Protein AF-A0A530MLF3-F1 (afdb_monomer)

Secondary structure (DSSP, 8-state):
-HHHHHHHHHHHHHHHHHHHHHHTHHHHTTS-HHHHHHHHHHHHHHHHHHHHHHHHHHHHHHHHHHHHHHH-----GGGSS--GGG--HHHHHHHHTSHHHHHHHHHHHHHHHHHHHHHHHHHHHHHHHHHHGGGG-HHHHHHHHHHHHHHHHHHHHHHHHHHHHHHHHHHHHHHHHHHSPPHHHHHHHHHHHHH-HHHHHHHHHHHHHHHHHHHHHHHTT---

pLDDT: mean 76.16, std 8.94, range [51.72, 89.12]

Sequence (224 aa):
MAFFSLFYASLSGMIDRIEAMILLPVPLLQGDLLSVTEKLLQSYVAELQRMLAPFIGIVLVIGVGGNILQNGPMFTPETVSPALKKLSPSENVKRIVSLRNFIELGKSIGKILILASVLLLVLREGMHALVWTPSCGISCLRAVTGNLLLGIALYAGLGFLTVAITDFAFQRRQFTKKNMMSKDEAKREYKESNGNPLVRAKRKQLHMELFAKGMTNRSRRGPS

Mean predicted aligned error: 14.84 Å

Radius of gyration: 31.77 Å; Cα contacts (8 Å, |Δi|>4): 61; chains: 1; bounding box: 108×40×6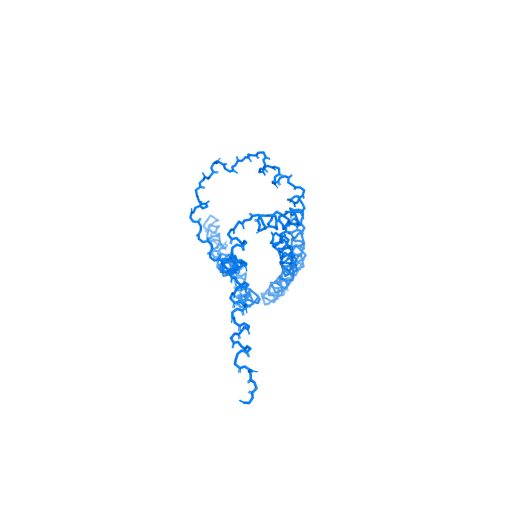9 Å

Solvent-accessible surface area (backbone atoms only — not comparable to full-atom values): 12745 Å² total; per-residue (Å²): 109,73,65,60,55,49,48,58,70,44,43,62,60,48,49,55,50,53,50,48,62,70,53,54,57,69,84,45,72,84,57,60,69,72,64,37,53,54,54,49,53,52,50,54,51,56,51,51,50,64,68,46,48,64,57,54,52,49,50,51,52,50,52,54,49,48,47,38,70,73,70,44,86,78,86,57,75,80,75,70,53,85,61,74,89,75,65,56,64,68,61,52,48,52,57,62,70,24,76,66,45,56,55,51,50,52,52,51,52,51,51,51,50,54,47,51,52,54,48,51,52,48,50,51,57,37,50,59,55,58,72,58,28,76,82,67,39,74,76,41,44,57,56,54,51,48,53,39,55,51,49,44,52,51,55,49,46,51,44,51,49,56,50,50,52,54,49,51,53,51,51,52,54,50,52,52,60,69,72,46,75,50,76,67,53,52,53,46,52,55,49,50,53,72,65,35,66,67,53,53,50,52,53,52,52,53,51,52,52,51,51,53,52,51,51,56,57,49,67,75,65,60,88,132

Structure (mmCIF, N/CA/C/O backbone):
data_AF-A0A530MLF3-F1
#
_entry.id   AF-A0A530MLF3-F1
#
loop_
_atom_site.group_PDB
_atom_site.id
_atom_site.type_symbol
_atom_site.label_atom_id
_atom_site.label_alt_id
_atom_site.label_comp_id
_atom_site.label_asym_id
_atom_site.label_entity_id
_atom_site.label_seq_id
_atom_site.pdbx_PDB_ins_code
_atom_site.Cartn_x
_atom_site.Cartn_y
_atom_site.Cartn_z
_atom_site.occupancy
_atom_site.B_iso_or_equiv
_atom_site.auth_seq_id
_atom_site.auth_comp_id
_atom_site.auth_asym_id
_atom_site.auth_atom_id
_atom_site.pdbx_PDB_model_num
ATOM 1 N N . MET A 1 1 ? -13.472 -2.496 -7.608 1.00 57.16 1 MET A N 1
ATOM 2 C CA . MET A 1 1 ? -13.711 -2.239 -9.045 1.00 57.16 1 MET A CA 1
ATOM 3 C C . MET A 1 1 ? -12.757 -1.183 -9.606 1.00 57.16 1 MET A C 1
ATOM 5 O O . MET A 1 1 ? -11.957 -1.558 -10.447 1.00 57.16 1 MET A O 1
ATOM 9 N N . ALA A 1 2 ? -12.735 0.059 -9.096 1.00 68.62 2 ALA A N 1
ATOM 10 C CA . ALA A 1 2 ? -11.893 1.150 -9.632 1.00 68.62 2 ALA A CA 1
ATOM 11 C C . ALA A 1 2 ? -10.379 0.845 -9.728 1.00 68.62 2 ALA A C 1
ATOM 13 O O . ALA A 1 2 ? -9.730 1.224 -10.698 1.00 68.62 2 ALA A O 1
ATOM 14 N N . PHE A 1 3 ? -9.819 0.124 -8.750 1.00 72.25 3 PHE A N 1
ATOM 15 C CA . PHE A 1 3 ? -8.411 -0.290 -8.779 1.00 72.25 3 PHE A CA 1
ATOM 16 C C . PHE A 1 3 ? -8.099 -1.230 -9.952 1.00 72.25 3 PHE A C 1
ATOM 18 O O . PHE A 1 3 ? -7.147 -0.992 -10.682 1.00 72.25 3 PHE A O 1
ATOM 25 N N . PHE A 1 4 ? -8.915 -2.267 -10.169 1.00 75.56 4 PHE A N 1
ATOM 26 C CA . PHE A 1 4 ? -8.689 -3.243 -11.240 1.00 75.56 4 PHE A CA 1
ATOM 27 C C . PHE A 1 4 ? -8.902 -2.641 -12.627 1.00 75.56 4 PHE A C 1
ATOM 29 O O . PHE A 1 4 ? -8.140 -2.946 -13.537 1.00 75.56 4 PHE A O 1
ATOM 36 N N . SER A 1 5 ? -9.895 -1.762 -12.789 1.00 77.31 5 SER A N 1
ATOM 37 C CA . SER A 1 5 ? -10.107 -1.057 -14.056 1.00 77.31 5 SER A CA 1
ATOM 38 C C . SER A 1 5 ? -8.946 -0.122 -14.380 1.00 77.31 5 SER A C 1
ATOM 40 O O . SER A 1 5 ? -8.504 -0.077 -15.523 1.00 77.31 5 SER A O 1
ATOM 42 N N . LEU A 1 6 ? -8.420 0.594 -13.379 1.00 77.38 6 LEU A N 1
ATOM 43 C CA . LEU A 1 6 ? -7.279 1.478 -13.586 1.00 77.38 6 LEU A CA 1
ATOM 44 C C . LEU A 1 6 ? -5.988 0.685 -13.814 1.00 77.38 6 LEU A C 1
ATOM 46 O O . LEU A 1 6 ? -5.220 1.037 -14.701 1.00 77.38 6 LEU A O 1
ATOM 50 N N . PHE A 1 7 ? -5.785 -0.413 -13.081 1.00 80.81 7 PHE A N 1
ATOM 51 C CA . PHE A 1 7 ? -4.675 -1.332 -13.314 1.00 80.81 7 PHE A CA 1
ATOM 52 C C . PHE A 1 7 ? -4.700 -1.860 -14.751 1.00 80.81 7 PHE A C 1
ATOM 54 O O . PHE A 1 7 ? -3.709 -1.734 -15.463 1.00 80.81 7 PHE A O 1
ATOM 61 N N . TYR A 1 8 ? -5.849 -2.370 -15.202 1.00 82.50 8 TYR A N 1
ATOM 62 C CA . TYR A 1 8 ? -6.022 -2.880 -16.561 1.00 82.50 8 TYR A CA 1
ATOM 63 C C . TYR A 1 8 ? -5.777 -1.796 -17.620 1.00 82.50 8 TYR A C 1
ATOM 65 O O . TYR A 1 8 ? -5.050 -2.035 -18.578 1.00 82.50 8 TYR A O 1
ATOM 73 N N . ALA A 1 9 ? -6.298 -0.582 -17.417 1.00 83.56 9 ALA A N 1
ATOM 74 C CA . ALA A 1 9 ? -6.041 0.549 -18.309 1.00 83.56 9 ALA A CA 1
ATOM 75 C C . ALA A 1 9 ? -4.559 0.970 -18.327 1.00 83.56 9 ALA A C 1
ATOM 77 O O . ALA A 1 9 ? -4.048 1.389 -19.361 1.00 83.56 9 ALA A O 1
ATOM 78 N N . SER A 1 10 ? -3.856 0.845 -17.197 1.00 83.25 10 SER A N 1
ATOM 79 C CA . SER A 1 10 ? -2.424 1.149 -17.088 1.00 83.25 10 SER A CA 1
ATOM 80 C C . SER A 1 10 ? -1.513 0.025 -17.589 1.00 83.25 10 SER A C 1
ATOM 82 O O . SER A 1 10 ? -0.329 0.268 -17.802 1.00 83.25 10 SER A O 1
ATOM 84 N N . LEU A 1 11 ? -2.046 -1.186 -17.790 1.00 82.38 11 LEU A N 1
ATOM 85 C CA . LEU A 1 11 ? -1.275 -2.399 -18.062 1.00 82.38 11 LEU A CA 1
ATOM 86 C C . LEU A 1 11 ? -0.440 -2.283 -19.339 1.00 82.38 11 LEU A C 1
ATOM 88 O O . LEU A 1 11 ? 0.739 -2.622 -19.328 1.00 82.38 11 LEU A O 1
ATOM 92 N N . SER A 1 12 ? -1.022 -1.760 -20.420 1.00 82.06 12 SER A N 1
ATOM 93 C CA . SER A 1 12 ? -0.305 -1.540 -21.682 1.00 82.06 12 SER A CA 1
ATOM 94 C C . SER A 1 12 ? 0.876 -0.588 -21.495 1.00 82.06 12 SER A C 1
ATOM 96 O O . SER A 1 12 ? 2.005 -0.936 -21.829 1.00 82.06 12 SER A O 1
ATOM 98 N N . GLY A 1 13 ? 0.634 0.560 -20.859 1.00 85.00 13 GLY A N 1
ATOM 99 C CA . GLY A 1 13 ? 1.674 1.540 -20.562 1.00 85.00 13 GLY A CA 1
ATOM 100 C C . GLY A 1 13 ? 2.733 1.018 -19.588 1.00 85.00 13 GLY A C 1
ATOM 101 O O . GLY A 1 13 ? 3.888 1.416 -19.682 1.00 85.00 13 GLY A O 1
ATOM 102 N N . MET A 1 14 ? 2.385 0.117 -18.666 1.00 84.19 14 MET A N 1
ATOM 103 C CA . MET A 1 14 ? 3.374 -0.545 -17.810 1.00 84.19 14 MET A CA 1
ATOM 104 C C . MET A 1 14 ? 4.293 -1.460 -18.610 1.00 84.19 14 MET A C 1
ATOM 106 O O . MET A 1 14 ? 5.499 -1.442 -18.385 1.00 84.19 14 MET A O 1
ATOM 110 N N . ILE A 1 15 ? 3.738 -2.239 -19.540 1.00 84.12 15 ILE A N 1
ATOM 111 C CA . ILE A 1 15 ? 4.526 -3.132 -20.390 1.00 84.12 15 ILE A CA 1
ATOM 112 C C . ILE A 1 15 ? 5.496 -2.315 -21.249 1.00 84.12 15 ILE A C 1
ATOM 114 O O . ILE A 1 15 ? 6.682 -2.630 -21.266 1.00 84.12 15 ILE A O 1
ATOM 118 N N . ASP A 1 16 ? 5.031 -1.220 -21.861 1.00 84.69 16 ASP A N 1
ATOM 119 C CA . ASP A 1 16 ? 5.882 -0.321 -22.656 1.00 84.69 16 ASP A CA 1
ATOM 120 C C . ASP A 1 16 ? 7.039 0.265 -21.831 1.00 84.69 16 ASP A C 1
ATOM 122 O O . ASP A 1 16 ? 8.173 0.352 -22.299 1.00 84.69 16 ASP A O 1
ATOM 126 N N . ARG A 1 17 ? 6.776 0.640 -20.572 1.00 84.94 17 ARG A N 1
ATOM 127 C CA . ARG A 1 17 ? 7.802 1.187 -19.671 1.00 84.94 17 ARG A CA 1
ATOM 128 C C . ARG A 1 17 ? 8.794 0.128 -19.196 1.00 84.94 17 ARG A C 1
ATOM 130 O O . ARG A 1 17 ? 9.980 0.426 -19.117 1.00 84.94 17 ARG A O 1
ATOM 137 N N . ILE A 1 18 ? 8.343 -1.095 -18.907 1.00 82.94 18 ILE A N 1
ATOM 138 C CA . ILE A 1 18 ? 9.235 -2.214 -18.553 1.00 82.94 18 ILE A CA 1
ATOM 139 C C . ILE A 1 18 ? 10.129 -2.569 -19.744 1.00 82.94 18 ILE A C 1
ATOM 141 O O . ILE A 1 18 ? 11.330 -2.759 -19.576 1.00 82.94 18 ILE A O 1
ATOM 145 N N . GLU A 1 19 ? 9.571 -2.603 -20.952 1.00 80.06 19 GLU A N 1
ATOM 146 C CA . GLU A 1 19 ? 10.328 -2.838 -22.181 1.00 80.06 19 GLU A CA 1
ATOM 147 C C . GLU A 1 19 ? 11.371 -1.730 -22.409 1.00 80.06 19 GLU A C 1
ATOM 149 O O . GLU A 1 19 ? 12.550 -2.024 -22.615 1.00 80.06 19 GLU A O 1
ATOM 154 N N . ALA A 1 20 ? 10.985 -0.460 -22.244 1.00 80.69 20 ALA A N 1
ATOM 155 C CA . ALA A 1 20 ? 11.908 0.672 -22.309 1.00 80.69 20 ALA A CA 1
ATOM 156 C C . ALA A 1 20 ? 13.022 0.580 -21.256 1.00 80.69 20 ALA A C 1
ATOM 158 O O . ALA A 1 20 ? 14.177 0.831 -21.578 1.00 80.69 20 ALA A O 1
ATOM 159 N N . MET A 1 21 ? 12.705 0.176 -20.022 1.00 80.44 21 MET A N 1
ATOM 160 C CA . MET A 1 21 ? 13.676 -0.032 -18.941 1.00 80.44 21 MET A CA 1
ATOM 161 C C . MET A 1 21 ? 14.694 -1.138 -19.255 1.00 80.44 21 MET A C 1
ATOM 163 O O . MET A 1 21 ? 15.870 -1.000 -18.913 1.00 80.44 21 MET A O 1
ATOM 167 N N . ILE A 1 22 ? 14.254 -2.226 -19.890 1.00 78.38 22 ILE A N 1
ATOM 168 C CA . ILE A 1 22 ? 15.112 -3.359 -20.267 1.00 78.38 22 ILE A CA 1
ATOM 169 C C . ILE A 1 22 ? 16.028 -2.984 -21.442 1.00 78.38 22 ILE A C 1
ATOM 171 O O . ILE A 1 22 ? 17.182 -3.406 -21.475 1.00 78.38 22 ILE A O 1
ATOM 175 N N . LEU A 1 23 ? 15.543 -2.170 -22.385 1.00 77.00 23 LEU A N 1
ATOM 176 C CA . LEU A 1 23 ? 16.290 -1.764 -23.582 1.00 77.00 23 LEU A CA 1
ATOM 177 C C . LEU A 1 23 ? 17.138 -0.493 -23.385 1.00 77.00 23 LEU A C 1
ATOM 179 O O . LEU A 1 23 ? 18.072 -0.258 -24.150 1.00 77.00 23 LEU A O 1
ATOM 183 N N . LEU A 1 24 ? 16.861 0.302 -22.346 1.00 74.38 24 LEU A N 1
ATOM 184 C CA . LEU A 1 24 ? 17.549 1.559 -22.014 1.00 74.38 24 LEU A CA 1
ATOM 185 C C . LEU A 1 24 ? 19.083 1.460 -21.920 1.00 74.38 24 LEU A C 1
ATOM 187 O O . LEU A 1 24 ? 19.749 2.387 -22.374 1.00 74.38 24 LEU A O 1
ATOM 191 N N . PRO A 1 25 ? 19.682 0.381 -21.380 1.00 72.25 25 PRO A N 1
ATOM 192 C CA . PRO A 1 25 ? 21.137 0.264 -21.295 1.00 72.25 25 PRO A CA 1
ATOM 193 C C . PRO A 1 25 ? 21.819 0.157 -22.662 1.00 72.25 25 PRO A C 1
ATOM 195 O O . PRO A 1 25 ? 22.949 0.609 -22.812 1.00 72.25 25 PRO A O 1
ATOM 198 N N . VAL A 1 26 ? 21.141 -0.410 -23.666 1.00 70.69 26 VAL A N 1
ATOM 199 C CA . VAL A 1 26 ? 21.720 -0.760 -24.975 1.00 70.69 26 VAL A CA 1
ATOM 200 C C . VAL A 1 26 ? 22.360 0.442 -25.696 1.00 70.69 26 VAL A C 1
ATOM 202 O O . VAL A 1 26 ? 23.523 0.334 -26.082 1.00 70.69 26 VAL A O 1
ATOM 205 N N . PRO A 1 27 ? 21.688 1.600 -25.851 1.00 68.06 27 PRO A N 1
ATOM 206 C CA . PRO A 1 27 ? 22.288 2.785 -26.475 1.00 68.06 27 PRO A CA 1
ATOM 207 C C . PRO A 1 27 ? 23.302 3.522 -25.583 1.00 68.06 27 PRO A C 1
ATOM 209 O O . PRO A 1 27 ? 24.068 4.343 -26.080 1.00 68.06 27 PRO A O 1
ATOM 212 N N . LEU A 1 28 ? 23.312 3.260 -24.273 1.00 66.62 28 LEU A N 1
ATOM 213 C CA . LEU A 1 28 ? 24.161 3.949 -23.295 1.00 66.62 28 LEU A CA 1
ATOM 214 C C . LEU A 1 28 ? 25.492 3.225 -23.024 1.00 66.62 28 LEU A C 1
ATOM 216 O O . LEU A 1 28 ? 26.372 3.803 -22.395 1.00 66.62 28 LEU A O 1
ATOM 220 N N . LEU A 1 29 ? 25.687 2.011 -23.551 1.00 66.81 29 LEU A N 1
ATOM 221 C CA . LEU A 1 29 ? 26.919 1.219 -23.391 1.00 66.81 29 LEU A CA 1
ATOM 222 C C . LEU A 1 29 ? 28.180 1.850 -24.016 1.00 66.81 29 LEU A C 1
ATOM 224 O O . LEU A 1 29 ? 29.277 1.356 -23.783 1.00 66.81 29 LEU A O 1
ATOM 228 N N . GLN A 1 30 ? 28.043 2.921 -24.803 1.00 71.12 30 GLN A N 1
ATOM 229 C CA . GLN A 1 30 ? 29.156 3.585 -25.496 1.00 71.12 30 GLN A CA 1
ATOM 230 C C . GLN A 1 30 ? 29.713 4.820 -24.755 1.00 71.12 30 GLN A C 1
ATOM 232 O O . GLN A 1 30 ? 30.658 5.433 -25.244 1.00 71.12 30 GLN A O 1
ATOM 237 N N . GLY A 1 31 ? 29.135 5.218 -23.613 1.00 69.69 31 GLY A N 1
ATOM 238 C CA . GLY A 1 31 ? 29.531 6.422 -22.862 1.00 69.69 31 GLY A CA 1
ATOM 239 C C . GLY A 1 31 ? 30.382 6.159 -21.611 1.00 69.69 31 GLY A C 1
ATOM 240 O O . GLY A 1 31 ? 30.511 5.025 -21.156 1.00 69.69 31 GLY A O 1
ATOM 241 N N . ASP A 1 32 ? 30.915 7.230 -21.009 1.00 81.12 32 ASP A N 1
ATOM 242 C CA . ASP A 1 32 ? 31.653 7.166 -19.738 1.00 81.12 32 ASP A CA 1
ATOM 243 C C . ASP A 1 32 ? 30.780 6.631 -18.596 1.00 81.12 32 ASP A C 1
ATOM 245 O O . ASP A 1 32 ? 29.665 7.119 -18.374 1.00 81.12 32 ASP A O 1
ATOM 249 N N . LEU A 1 33 ? 31.326 5.695 -17.810 1.00 76.12 33 LEU A N 1
ATOM 250 C CA . LEU A 1 33 ? 30.611 4.941 -16.770 1.00 76.12 33 LEU A CA 1
ATOM 251 C C . LEU A 1 33 ? 29.854 5.838 -15.770 1.00 76.12 33 LEU A C 1
ATOM 253 O O . LEU A 1 33 ? 28.714 5.548 -15.408 1.00 76.12 33 LEU A O 1
ATOM 257 N N . LEU A 1 34 ? 30.451 6.962 -15.363 1.00 78.75 34 LEU A N 1
ATOM 258 C CA . LEU A 1 34 ? 29.829 7.926 -14.444 1.00 78.75 34 LEU A CA 1
ATOM 259 C C . LEU A 1 34 ? 28.619 8.638 -15.072 1.00 78.75 34 LEU A C 1
ATOM 261 O O . LEU A 1 34 ? 27.569 8.749 -14.448 1.00 78.75 34 LEU A O 1
ATOM 265 N N . SER A 1 35 ? 28.723 9.050 -16.335 1.00 79.12 35 SER A N 1
ATOM 266 C CA . SER A 1 35 ? 27.635 9.744 -17.039 1.00 79.12 35 SER A CA 1
ATOM 267 C C . SER A 1 35 ? 26.474 8.811 -17.403 1.00 79.12 35 SER A C 1
ATOM 269 O O . SER A 1 35 ? 25.307 9.210 -17.402 1.00 79.12 35 SER A O 1
ATOM 271 N N . VAL A 1 36 ? 26.792 7.548 -17.695 1.00 81.94 36 VAL A N 1
ATOM 272 C CA . VAL A 1 36 ? 25.819 6.506 -18.030 1.00 81.94 36 VAL A CA 1
ATOM 273 C C . VAL A 1 36 ? 25.020 6.101 -16.798 1.00 81.94 36 VAL A C 1
ATOM 275 O O . VAL A 1 36 ? 23.795 6.028 -16.862 1.00 81.94 36 VAL A O 1
ATOM 278 N N . THR A 1 37 ? 25.688 5.887 -15.664 1.00 80.06 37 THR A N 1
ATOM 279 C CA . THR A 1 37 ? 25.023 5.492 -14.412 1.00 80.06 37 THR A CA 1
ATOM 280 C C . THR A 1 37 ? 24.062 6.565 -13.903 1.00 80.06 37 THR A C 1
ATOM 282 O O . THR A 1 37 ? 22.938 6.228 -13.533 1.00 80.06 37 THR A O 1
ATOM 285 N N . GLU A 1 38 ? 24.433 7.848 -13.960 1.00 84.19 38 GLU A N 1
ATOM 286 C CA . GLU A 1 38 ? 23.546 8.949 -13.562 1.00 84.19 38 GLU A CA 1
ATOM 287 C C . GLU A 1 38 ? 22.296 9.038 -14.454 1.00 84.19 38 GLU A C 1
ATOM 289 O O . GLU A 1 38 ? 21.169 9.071 -13.951 1.00 84.19 38 GLU A O 1
ATOM 294 N N . LYS A 1 39 ? 22.473 9.004 -15.783 1.00 83.50 39 LYS A N 1
ATOM 295 C CA . LYS A 1 39 ? 21.358 9.058 -16.745 1.00 83.50 39 LYS A CA 1
ATOM 296 C C . LYS A 1 39 ? 20.426 7.859 -16.622 1.00 83.50 39 LYS A C 1
ATOM 298 O O . LYS A 1 39 ? 19.205 8.020 -16.700 1.00 83.50 39 LYS A O 1
ATOM 303 N N . LEU A 1 40 ? 20.985 6.666 -16.415 1.00 84.31 40 LEU A N 1
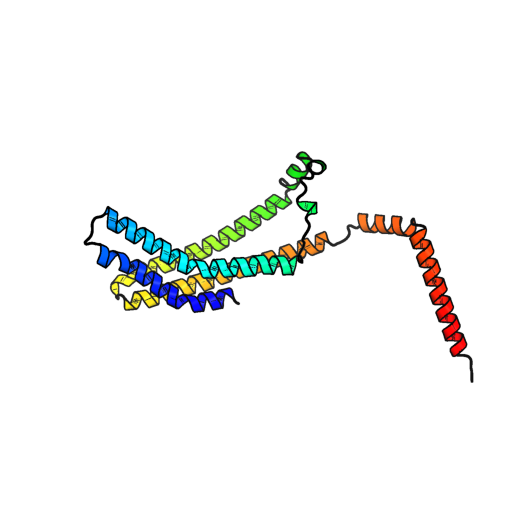ATOM 304 C CA . LEU A 1 40 ? 20.204 5.457 -16.176 1.00 84.31 40 LEU A CA 1
ATOM 305 C C . LEU A 1 40 ? 19.395 5.595 -14.889 1.00 84.31 40 LEU A C 1
ATOM 307 O O . LEU A 1 40 ? 18.185 5.391 -14.914 1.00 84.31 40 LEU A O 1
ATOM 311 N N . LEU A 1 41 ? 20.024 6.004 -13.786 1.00 86.00 41 LEU A N 1
ATOM 312 C CA . LEU A 1 41 ? 19.352 6.134 -12.496 1.00 86.00 41 LEU A CA 1
ATOM 313 C C . LEU A 1 41 ? 18.197 7.144 -12.555 1.00 86.00 41 LEU A C 1
ATOM 315 O O . LEU A 1 41 ? 17.091 6.825 -12.121 1.00 86.00 41 LEU A O 1
ATOM 319 N N . GLN A 1 42 ? 18.406 8.314 -13.165 1.00 86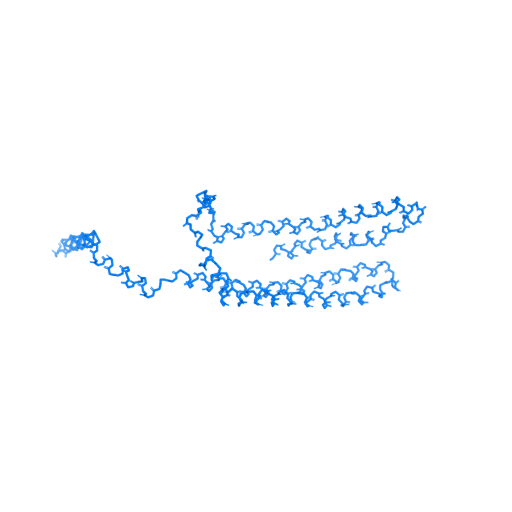.50 42 GLN A N 1
ATOM 320 C CA . GLN A 1 42 ? 17.341 9.304 -13.367 1.00 86.50 42 GLN A CA 1
ATOM 321 C C . GLN A 1 42 ? 16.198 8.759 -14.237 1.00 86.50 42 GLN A C 1
ATOM 323 O O . GLN A 1 42 ? 15.026 8.945 -13.903 1.00 86.50 42 GLN A O 1
ATOM 328 N N . SER A 1 43 ? 16.522 8.044 -15.320 1.00 85.56 43 SER A N 1
ATOM 329 C CA . SER A 1 43 ? 15.524 7.457 -16.224 1.00 85.56 43 SER A CA 1
ATOM 330 C C . SER A 1 43 ? 14.694 6.378 -15.527 1.00 85.56 43 SER A C 1
ATOM 332 O O . SER A 1 43 ? 13.465 6.420 -15.575 1.00 85.56 43 SER A O 1
ATOM 334 N N . TYR A 1 44 ? 15.341 5.457 -14.806 1.00 86.69 44 TYR A N 1
ATOM 335 C CA . TYR A 1 44 ? 14.657 4.418 -14.036 1.00 86.69 44 TYR A CA 1
ATOM 336 C C . TYR A 1 44 ? 13.754 5.014 -12.951 1.00 86.69 44 TYR A C 1
ATOM 338 O O . TYR A 1 44 ? 12.595 4.614 -12.837 1.00 86.69 44 TYR A O 1
ATOM 346 N N . VAL A 1 45 ? 14.232 6.008 -12.195 1.00 89.12 45 VAL A N 1
ATOM 347 C CA . VAL A 1 45 ? 13.429 6.688 -11.164 1.00 89.12 45 VAL A CA 1
ATOM 348 C C . VAL A 1 45 ? 12.214 7.391 -11.778 1.00 89.12 45 VAL A C 1
ATOM 350 O O . VAL A 1 45 ? 11.101 7.245 -11.269 1.00 89.12 45 VAL A O 1
ATOM 353 N N . ALA A 1 46 ? 12.390 8.108 -12.890 1.00 87.62 46 ALA A N 1
ATOM 354 C CA . ALA A 1 46 ? 11.300 8.820 -13.556 1.00 87.62 46 ALA A CA 1
ATOM 355 C C . ALA A 1 46 ? 10.231 7.873 -14.123 1.00 87.62 46 ALA A C 1
ATOM 357 O O . ALA A 1 46 ? 9.042 8.208 -14.141 1.00 87.62 46 ALA A O 1
ATOM 358 N N . GLU A 1 47 ? 10.636 6.703 -14.615 1.00 86.12 47 GLU A N 1
ATOM 359 C CA . GLU A 1 47 ? 9.710 5.677 -15.087 1.00 86.12 47 GLU A CA 1
ATOM 360 C C . GLU A 1 47 ? 8.971 5.001 -13.919 1.00 86.12 47 GLU A C 1
ATOM 362 O O . GLU A 1 47 ? 7.742 4.894 -13.958 1.00 86.12 47 GLU A O 1
ATOM 367 N N . LEU A 1 48 ? 9.668 4.669 -12.824 1.00 86.50 48 LEU A N 1
ATOM 368 C CA . LEU A 1 48 ? 9.045 4.148 -11.598 1.00 86.50 48 LEU A CA 1
ATOM 369 C C . LEU A 1 48 ? 8.009 5.122 -11.019 1.00 86.50 48 LEU A C 1
ATOM 371 O O . LEU A 1 48 ? 6.897 4.717 -10.677 1.00 86.50 48 LEU A O 1
ATOM 375 N N . GLN A 1 49 ? 8.331 6.415 -10.950 1.00 87.44 49 GLN A N 1
ATOM 376 C CA . GLN A 1 49 ? 7.407 7.434 -10.452 1.00 87.44 49 GLN A CA 1
ATOM 377 C C . GLN A 1 49 ? 6.129 7.500 -11.297 1.00 87.44 49 GLN A C 1
ATOM 379 O O . GLN A 1 49 ? 5.028 7.566 -10.748 1.00 87.44 49 GLN A O 1
ATOM 384 N N . ARG A 1 50 ? 6.254 7.451 -12.629 1.00 86.44 50 ARG A N 1
ATOM 385 C CA . ARG A 1 50 ? 5.106 7.487 -13.547 1.00 86.44 50 ARG A CA 1
ATOM 386 C C . ARG A 1 50 ? 4.245 6.229 -13.457 1.00 86.44 50 ARG A C 1
ATOM 388 O O . ARG A 1 50 ? 3.027 6.332 -13.585 1.00 86.44 50 ARG A O 1
ATOM 395 N N . MET A 1 51 ? 4.848 5.073 -13.183 1.00 84.50 51 MET A N 1
ATOM 396 C CA . MET A 1 51 ? 4.110 3.831 -12.936 1.00 84.50 51 MET A CA 1
ATOM 397 C C . MET A 1 51 ? 3.353 3.858 -11.602 1.00 84.50 51 MET A C 1
ATOM 399 O O . MET A 1 51 ? 2.216 3.397 -11.548 1.00 84.50 51 MET A O 1
ATOM 403 N N . LEU A 1 52 ? 3.945 4.408 -10.537 1.00 84.69 52 LEU A N 1
ATOM 404 C CA . LEU A 1 52 ? 3.360 4.399 -9.188 1.00 84.69 52 LEU A CA 1
ATOM 405 C C . LEU A 1 52 ? 2.337 5.516 -8.940 1.00 84.69 52 LEU A C 1
ATOM 407 O O . LEU A 1 52 ? 1.377 5.311 -8.194 1.00 84.69 52 LEU A O 1
ATOM 411 N N . ALA A 1 53 ? 2.512 6.683 -9.566 1.00 86.88 53 ALA A N 1
ATOM 412 C CA . ALA A 1 53 ? 1.659 7.859 -9.386 1.00 86.88 53 ALA A CA 1
ATOM 413 C C . ALA A 1 53 ? 0.139 7.578 -9.425 1.00 86.88 53 ALA A C 1
ATOM 415 O O . ALA A 1 53 ? -0.554 7.997 -8.490 1.00 86.88 53 ALA A O 1
ATOM 416 N N . PRO A 1 54 ? -0.418 6.859 -10.423 1.00 83.62 54 PRO A N 1
ATOM 417 C CA . PRO A 1 54 ? -1.862 6.632 -10.474 1.00 83.62 54 PRO A CA 1
ATOM 418 C C . PRO A 1 54 ? -2.380 5.752 -9.323 1.00 83.62 54 PRO A C 1
ATOM 420 O O . PRO A 1 54 ? -3.494 5.959 -8.840 1.00 83.62 54 PRO A O 1
ATOM 423 N N . PHE A 1 55 ? -1.571 4.812 -8.824 1.00 82.38 55 PHE A N 1
ATOM 424 C CA . PHE A 1 55 ? -1.942 3.966 -7.685 1.00 82.38 55 PHE A CA 1
ATOM 425 C C . PHE A 1 55 ? -1.956 4.753 -6.382 1.00 82.38 55 PHE A C 1
ATOM 427 O O . PHE A 1 55 ? -2.901 4.628 -5.604 1.00 82.38 55 PHE A O 1
ATOM 434 N N . ILE A 1 56 ? -0.948 5.603 -6.170 1.00 85.38 56 ILE A N 1
ATOM 435 C CA . ILE A 1 56 ? -0.893 6.502 -5.012 1.00 85.38 56 ILE A CA 1
ATOM 436 C C . ILE A 1 56 ? -2.119 7.421 -5.009 1.00 85.38 56 ILE A C 1
ATOM 438 O O . ILE A 1 56 ? -2.778 7.559 -3.979 1.00 85.38 56 ILE A O 1
ATOM 442 N N . GLY A 1 57 ? -2.477 7.981 -6.169 1.00 85.12 57 GLY A N 1
ATOM 443 C CA . GLY A 1 57 ? -3.678 8.803 -6.325 1.00 85.12 57 GLY A CA 1
ATOM 444 C C . GLY A 1 57 ? -4.955 8.075 -5.896 1.00 85.12 57 GLY A C 1
ATOM 445 O O . GLY A 1 57 ? -5.727 8.608 -5.101 1.00 85.12 57 GLY A O 1
ATOM 446 N N . ILE A 1 58 ? -5.156 6.829 -6.343 1.00 83.62 58 ILE A N 1
ATOM 447 C CA . ILE A 1 58 ? -6.307 6.015 -5.916 1.00 83.62 58 ILE A CA 1
ATOM 448 C C . ILE A 1 58 ? -6.295 5.782 -4.406 1.00 83.62 58 ILE A C 1
ATOM 450 O O . ILE A 1 58 ? -7.330 5.939 -3.760 1.00 83.62 58 ILE A O 1
ATOM 454 N N . VAL A 1 59 ? -5.155 5.375 -3.841 1.00 83.75 59 VAL A N 1
ATOM 455 C CA . VAL A 1 59 ? -5.049 5.070 -2.408 1.00 83.75 59 VAL A CA 1
ATOM 456 C C . VAL A 1 59 ? -5.379 6.302 -1.572 1.00 83.75 59 VAL A C 1
ATOM 458 O O . VAL A 1 59 ? -6.104 6.181 -0.588 1.00 83.75 59 VAL A O 1
ATOM 461 N N . LEU A 1 60 ? -4.925 7.486 -1.986 1.00 84.50 60 LEU A N 1
ATOM 462 C CA . LEU A 1 60 ? -5.276 8.742 -1.328 1.00 84.50 60 LEU A CA 1
ATOM 463 C C . LEU A 1 60 ? -6.778 9.022 -1.418 1.00 84.50 60 LEU A C 1
ATOM 465 O O . LEU A 1 60 ? -7.413 9.254 -0.392 1.00 84.50 60 LEU A O 1
ATOM 469 N N . VAL A 1 61 ? -7.370 8.945 -2.612 1.00 85.19 61 VAL A N 1
ATOM 470 C CA . VAL A 1 61 ? -8.800 9.237 -2.810 1.00 85.19 61 VAL A CA 1
ATOM 471 C C . VAL A 1 61 ? -9.686 8.251 -2.047 1.00 85.19 61 VAL A C 1
ATOM 473 O O . VAL A 1 61 ? -10.596 8.664 -1.330 1.00 85.19 61 VAL A O 1
ATOM 476 N N . ILE A 1 62 ? -9.417 6.948 -2.158 1.00 83.38 62 ILE A N 1
ATOM 477 C CA . ILE A 1 62 ? -10.196 5.905 -1.479 1.00 83.38 62 ILE A CA 1
ATOM 478 C C . ILE A 1 62 ? -9.931 5.919 0.026 1.00 83.38 62 ILE A C 1
ATOM 480 O O . ILE A 1 62 ? -10.867 5.750 0.802 1.00 83.38 62 ILE A O 1
ATOM 484 N N . GLY A 1 63 ? -8.687 6.117 0.459 1.00 80.81 63 GLY A N 1
ATOM 485 C CA . GLY A 1 63 ? -8.322 6.141 1.873 1.00 80.81 63 GLY A CA 1
ATOM 486 C C . GLY A 1 63 ? -8.954 7.323 2.602 1.00 80.81 63 GLY A C 1
ATOM 487 O O . GLY A 1 63 ? -9.625 7.136 3.617 1.00 80.81 63 GLY A O 1
ATOM 488 N N . VAL A 1 64 ? -8.805 8.530 2.050 1.00 81.38 64 VAL A N 1
ATOM 489 C CA . VAL A 1 64 ? -9.404 9.749 2.609 1.00 81.38 64 VAL A CA 1
ATOM 490 C C . VAL A 1 64 ? -10.925 9.699 2.486 1.00 81.38 64 VAL A C 1
ATOM 492 O O . VAL A 1 64 ? -11.627 9.854 3.485 1.00 81.38 64 VAL A O 1
ATOM 495 N N . GLY A 1 65 ? -11.450 9.414 1.291 1.00 82.19 65 GLY A N 1
ATOM 496 C CA . GLY A 1 65 ? -12.891 9.350 1.047 1.00 82.19 65 GLY A CA 1
ATOM 497 C C . GLY A 1 65 ? -13.579 8.265 1.874 1.00 82.19 65 GLY A C 1
ATOM 498 O O . GLY A 1 65 ? -14.626 8.504 2.468 1.00 82.19 65 GLY A O 1
ATOM 499 N N . GLY A 1 66 ? -12.961 7.089 1.987 1.00 79.38 66 GLY A N 1
ATOM 500 C CA . GLY A 1 66 ? -13.444 5.988 2.814 1.00 79.38 66 GLY A CA 1
ATOM 501 C C . GLY A 1 66 ? -13.462 6.334 4.300 1.00 79.38 66 GLY A C 1
ATOM 502 O O . GLY A 1 66 ? -14.423 5.988 4.982 1.00 79.38 66 GLY A O 1
ATOM 503 N N . ASN A 1 67 ? -12.455 7.057 4.800 1.00 76.69 67 ASN A N 1
ATOM 504 C CA . ASN A 1 67 ? -12.435 7.511 6.190 1.00 76.69 67 ASN A CA 1
ATOM 505 C C . ASN A 1 67 ? -13.564 8.514 6.478 1.00 76.69 67 ASN A C 1
ATOM 507 O O . ASN A 1 67 ? -14.305 8.334 7.445 1.00 76.69 67 ASN A O 1
ATOM 511 N N . ILE A 1 68 ? -13.744 9.505 5.597 1.00 79.50 68 ILE A N 1
ATOM 512 C CA . ILE A 1 68 ? -14.810 10.513 5.709 1.00 79.50 68 ILE A CA 1
ATOM 513 C C . ILE A 1 68 ? -16.193 9.855 5.629 1.00 79.50 68 ILE A C 1
ATOM 515 O O . ILE A 1 68 ? -17.071 10.185 6.420 1.00 79.50 68 ILE A O 1
ATOM 519 N N . LEU A 1 69 ? -16.396 8.902 4.715 1.00 76.62 69 LEU A N 1
ATOM 520 C CA . LEU A 1 69 ? -17.669 8.186 4.578 1.00 76.62 69 LEU A CA 1
ATOM 521 C C . LEU A 1 69 ? -17.975 7.281 5.778 1.00 76.62 69 LEU A C 1
ATOM 523 O O . LEU A 1 69 ? -19.131 7.181 6.179 1.00 76.62 69 LEU A O 1
ATOM 527 N N . GLN A 1 70 ? -16.970 6.605 6.343 1.00 66.88 70 GLN A N 1
ATOM 528 C CA . GLN A 1 70 ? -17.179 5.674 7.458 1.00 66.88 70 GLN A CA 1
ATOM 529 C C . GLN A 1 70 ? -17.386 6.380 8.799 1.00 66.88 70 GLN A C 1
ATOM 531 O O . GLN A 1 70 ? -18.233 5.953 9.582 1.00 66.88 70 GLN A O 1
ATOM 536 N N . ASN A 1 71 ? -16.612 7.430 9.074 1.00 69.62 71 ASN A N 1
ATOM 537 C CA . ASN A 1 71 ? -16.596 8.090 10.381 1.00 69.62 71 ASN A CA 1
ATOM 538 C C . ASN A 1 71 ? -17.355 9.427 10.393 1.00 69.62 71 ASN A C 1
ATOM 540 O O . ASN A 1 71 ? -17.556 10.000 11.463 1.00 69.62 71 ASN A O 1
ATOM 544 N N . GLY A 1 72 ? -17.775 9.920 9.223 1.00 69.50 72 GLY A N 1
ATOM 545 C CA . GLY A 1 72 ? -18.224 11.297 9.034 1.00 69.50 72 GLY A CA 1
ATOM 546 C C . GLY A 1 72 ? -17.050 12.292 9.050 1.00 69.50 72 GLY A C 1
ATOM 547 O O . GLY A 1 72 ? -15.957 11.970 9.525 1.00 69.50 72 GLY A O 1
ATOM 548 N N . PRO A 1 73 ? -17.242 13.524 8.547 1.00 68.31 73 PRO A N 1
ATOM 549 C CA . PRO A 1 73 ? -16.264 14.592 8.716 1.00 68.31 73 PRO A CA 1
ATOM 550 C C . PRO A 1 73 ? -16.201 14.999 10.197 1.00 68.31 73 PRO A C 1
ATOM 552 O O . PRO A 1 73 ? -17.028 15.764 10.684 1.00 68.31 73 PRO A O 1
ATOM 555 N N . MET A 1 74 ? -15.225 14.468 10.934 1.00 58.28 74 MET A N 1
ATOM 556 C CA . MET A 1 74 ? -15.018 14.776 12.351 1.00 58.28 74 MET A CA 1
ATOM 557 C C . MET A 1 74 ? -13.944 15.861 12.488 1.00 58.28 74 MET A C 1
ATOM 559 O O . MET A 1 74 ? -12.762 15.586 12.693 1.00 58.28 74 MET A O 1
ATOM 563 N N . PHE A 1 75 ? -14.350 17.119 12.314 1.00 58.84 75 PHE A N 1
ATOM 564 C CA . PHE A 1 75 ? -13.488 18.270 12.577 1.00 58.84 75 PHE A CA 1
ATOM 565 C C . PHE A 1 75 ? -13.566 18.598 14.070 1.00 58.84 75 PHE A C 1
ATOM 567 O O . PHE A 1 75 ? -14.473 19.293 14.518 1.00 58.84 75 PHE A O 1
ATOM 574 N N . THR A 1 76 ? -12.629 18.062 14.855 1.00 58.69 76 THR A N 1
ATOM 575 C CA . THR A 1 76 ? -12.597 18.255 16.315 1.00 58.69 76 THR A CA 1
ATOM 576 C C . THR A 1 76 ? -11.316 18.995 16.728 1.00 58.69 76 THR A C 1
ATOM 578 O O . THR A 1 76 ? -10.349 18.363 17.162 1.00 58.69 76 THR A O 1
ATOM 581 N N . PRO A 1 77 ? -11.269 20.338 16.596 1.00 58.47 77 PRO A N 1
ATOM 582 C CA . PRO A 1 77 ? -10.098 21.129 16.984 1.00 58.47 77 PRO A CA 1
ATOM 583 C C . PRO A 1 77 ? -9.725 20.966 18.468 1.00 58.47 77 PRO A C 1
ATOM 585 O O . PRO A 1 77 ? -8.552 21.025 18.822 1.00 58.47 77 PRO A O 1
ATOM 588 N N . GLU A 1 78 ? -10.695 20.658 19.334 1.00 57.19 78 GLU A N 1
ATOM 589 C CA . GLU A 1 78 ? -10.480 20.400 20.769 1.00 57.19 78 GLU A CA 1
ATOM 590 C C . GLU A 1 78 ? -9.701 19.105 21.063 1.00 57.19 78 GLU A C 1
ATOM 592 O O . GLU A 1 78 ? -9.172 18.934 22.158 1.00 57.19 78 GLU A O 1
ATOM 597 N N . THR A 1 79 ? -9.582 18.182 20.100 1.00 53.53 79 THR A N 1
ATOM 598 C CA . THR A 1 79 ? -8.770 16.956 20.276 1.00 53.53 79 THR A CA 1
ATOM 599 C C . THR A 1 79 ? -7.282 17.204 19.995 1.00 53.53 79 THR A C 1
ATOM 601 O O . THR A 1 79 ? -6.446 16.365 20.317 1.00 53.53 79 THR A O 1
ATOM 604 N N . VAL A 1 80 ? -6.943 18.370 19.431 1.00 56.03 80 VAL A N 1
ATOM 605 C CA . VAL A 1 80 ? -5.562 18.821 19.185 1.00 56.03 80 VAL A CA 1
ATOM 606 C C . VAL A 1 80 ? -4.972 19.511 20.419 1.00 56.03 80 VAL A C 1
ATOM 608 O O . VAL A 1 80 ? -3.765 19.721 20.498 1.00 56.03 80 VAL A O 1
ATOM 611 N N . SER A 1 81 ? -5.789 19.826 21.430 1.00 56.12 81 SER A N 1
ATOM 612 C CA . SER A 1 81 ? -5.281 20.276 22.723 1.00 56.12 81 SER A CA 1
ATOM 613 C C . SER A 1 81 ? -4.490 19.128 23.364 1.00 56.12 81 SER A C 1
ATOM 615 O O . SER A 1 81 ? -5.085 18.079 23.631 1.00 56.12 81 SER A O 1
ATOM 617 N N . PRO A 1 82 ? -3.179 19.271 23.646 1.00 52.72 82 PRO A N 1
ATOM 618 C CA . PRO A 1 82 ? -2.435 18.263 24.389 1.00 52.72 82 PRO A CA 1
ATOM 619 C C . PRO A 1 82 ? -2.989 18.216 25.816 1.00 52.72 82 PRO A C 1
ATOM 621 O O . PRO A 1 82 ? -2.553 18.931 26.715 1.00 52.72 82 PRO A O 1
ATOM 624 N N . ALA A 1 83 ? -4.017 17.396 26.028 1.00 58.03 83 ALA A N 1
ATOM 625 C CA . ALA A 1 83 ? -4.636 17.179 27.322 1.00 58.03 83 ALA A CA 1
ATOM 626 C C . ALA A 1 83 ? -3.697 16.319 28.181 1.00 58.03 83 ALA A C 1
ATOM 628 O O . ALA A 1 83 ? -3.935 15.133 28.407 1.00 58.03 83 ALA A O 1
ATOM 629 N N . LEU A 1 84 ? -2.631 16.939 28.693 1.00 56.94 84 LEU A N 1
ATOM 630 C CA . LEU A 1 84 ? -1.650 16.338 29.606 1.00 56.94 84 LEU A CA 1
ATOM 631 C C . LEU A 1 84 ? -2.302 15.736 30.868 1.00 56.94 84 LEU A C 1
ATOM 633 O O . LEU A 1 84 ? -1.715 14.883 31.521 1.00 56.94 84 LEU A O 1
ATOM 637 N N . LYS A 1 85 ? -3.550 16.114 31.183 1.00 53.19 85 LYS A N 1
ATOM 638 C CA . LYS A 1 85 ? -4.338 15.575 32.305 1.00 53.19 85 LYS A CA 1
ATOM 639 C C . LYS A 1 85 ? -5.066 14.245 32.026 1.00 53.19 85 LYS A C 1
ATOM 641 O O . LYS A 1 85 ? -5.666 13.711 32.951 1.00 53.19 85 LYS A O 1
ATOM 646 N N . LYS A 1 86 ? -5.034 13.693 30.802 1.00 51.72 86 LYS A N 1
ATOM 647 C CA . LYS A 1 86 ? -5.661 12.388 30.458 1.00 51.72 86 LYS A CA 1
ATOM 648 C C . LYS A 1 86 ? -4.657 11.266 30.140 1.00 51.72 86 LYS A C 1
ATOM 650 O O . LYS A 1 86 ? -5.060 10.164 29.774 1.00 51.72 86 LYS A O 1
ATOM 655 N N . LEU A 1 87 ? -3.359 11.527 30.288 1.00 55.62 87 LEU A N 1
ATOM 656 C CA . LEU A 1 87 ? -2.279 10.565 30.066 1.00 55.62 87 LEU A CA 1
ATOM 657 C C . LEU A 1 87 ? -1.789 10.009 31.410 1.00 55.62 87 LEU A C 1
ATOM 659 O O . LEU A 1 87 ? -0.717 10.369 31.875 1.00 55.62 87 LEU A O 1
ATOM 663 N N . SER A 1 88 ? -2.553 9.121 32.048 1.00 61.78 88 SER A N 1
ATOM 664 C CA . SER A 1 88 ? -1.984 8.178 33.019 1.00 61.78 88 SER A CA 1
ATOM 665 C C . SER A 1 88 ? -1.123 7.179 32.218 1.00 61.78 88 SER A C 1
ATOM 667 O O . SER A 1 88 ? -1.665 6.391 31.432 1.00 61.78 88 SER A O 1
ATOM 669 N N . PRO A 1 89 ? 0.224 7.202 32.317 1.00 62.88 89 PRO A N 1
ATOM 670 C CA . PRO A 1 89 ? 1.081 6.348 31.489 1.00 62.88 89 PRO A CA 1
ATOM 671 C C . PRO A 1 89 ? 0.838 4.866 31.784 1.00 62.88 89 PRO A C 1
ATOM 673 O O . PRO A 1 89 ? 0.865 4.036 30.883 1.00 62.88 89 PRO A O 1
ATOM 676 N N . SER A 1 90 ? 0.512 4.542 33.036 1.00 68.38 90 SER A N 1
ATOM 677 C CA . SER A 1 90 ? 0.233 3.186 33.508 1.00 68.38 90 SER A CA 1
ATOM 678 C C . SER A 1 90 ? -1.022 2.571 32.880 1.00 68.38 90 SER A C 1
ATOM 680 O O . SER A 1 90 ? -0.983 1.418 32.452 1.00 68.38 90 SER A O 1
ATOM 682 N N . GLU A 1 91 ? -2.126 3.315 32.762 1.00 64.44 91 GLU A N 1
ATOM 683 C CA . GLU A 1 91 ? -3.351 2.810 32.124 1.00 64.44 91 GLU A CA 1
ATOM 684 C C . GLU A 1 91 ? -3.208 2.727 30.604 1.00 64.44 91 GLU A C 1
ATOM 686 O O . GLU A 1 91 ? -3.686 1.768 29.998 1.00 64.44 91 GLU A O 1
ATOM 691 N N . ASN A 1 92 ? -2.498 3.674 29.980 1.00 64.69 92 ASN A N 1
ATOM 692 C CA . ASN A 1 92 ? -2.215 3.625 28.546 1.00 64.69 92 ASN A CA 1
ATOM 693 C C . ASN A 1 92 ? -1.279 2.465 28.188 1.00 64.69 92 ASN A C 1
ATOM 695 O O . ASN A 1 92 ? -1.572 1.730 27.248 1.00 64.69 92 ASN A O 1
ATOM 699 N N . VAL A 1 93 ? -0.225 2.215 28.971 1.00 68.12 93 VAL A N 1
ATOM 700 C CA . VAL A 1 93 ? 0.643 1.039 28.797 1.00 68.12 93 VAL A CA 1
ATOM 701 C C . VAL A 1 93 ? -0.155 -0.248 28.987 1.00 68.12 93 VAL A C 1
ATOM 703 O O . VAL A 1 93 ? -0.053 -1.142 28.158 1.00 68.12 93 VAL A O 1
ATOM 706 N N . LYS A 1 94 ? -1.030 -0.342 29.995 1.00 65.12 94 LYS A N 1
ATOM 707 C CA . LYS A 1 94 ? -1.875 -1.533 30.211 1.00 65.12 94 LYS A CA 1
ATOM 708 C C . LYS A 1 94 ? -2.908 -1.747 29.094 1.00 65.12 94 LYS A C 1
ATOM 710 O O . LYS A 1 94 ? -3.297 -2.878 28.811 1.00 65.12 94 LYS A O 1
ATOM 715 N N . ARG A 1 95 ? -3.339 -0.669 28.434 1.00 63.41 95 ARG A N 1
ATOM 716 C CA . ARG A 1 95 ? -4.232 -0.706 27.267 1.00 63.41 95 ARG A CA 1
ATOM 717 C C . ARG A 1 95 ? -3.492 -1.127 25.992 1.00 63.41 95 ARG A C 1
ATOM 719 O O . ARG A 1 95 ? -4.031 -1.926 25.226 1.00 63.41 95 ARG A O 1
ATOM 726 N N . ILE A 1 96 ? -2.267 -0.632 25.794 1.00 66.50 96 ILE A N 1
ATOM 727 C CA . ILE A 1 96 ? -1.382 -0.980 24.670 1.00 66.50 96 ILE A CA 1
ATOM 728 C C . ILE A 1 96 ? -0.864 -2.421 24.807 1.00 66.50 96 ILE A C 1
ATOM 730 O O . ILE A 1 96 ? -0.898 -3.177 23.841 1.00 66.50 96 ILE A O 1
ATOM 734 N N . VAL A 1 97 ? -0.471 -2.832 26.014 1.00 66.31 97 VAL A N 1
ATOM 735 C CA . VAL A 1 97 ? -0.053 -4.195 26.398 1.00 66.31 97 VAL A CA 1
ATOM 736 C C . VAL A 1 97 ? -1.271 -4.986 26.893 1.00 66.31 97 VAL A C 1
ATOM 738 O O . VAL A 1 97 ? -1.251 -5.661 27.919 1.00 66.31 97 VAL A O 1
ATOM 741 N N . SER A 1 98 ? -2.390 -4.873 26.182 1.00 74.12 98 SER A N 1
ATOM 742 C CA . SER A 1 98 ? -3.545 -5.732 26.430 1.00 74.12 98 SER A CA 1
ATOM 743 C C . SER A 1 98 ? -3.454 -6.979 25.550 1.00 74.12 98 SER A C 1
ATOM 745 O O . SER A 1 98 ? -2.996 -6.920 24.408 1.00 74.12 98 SER A O 1
ATOM 747 N N . LEU A 1 99 ? -3.947 -8.120 26.046 1.00 73.50 99 LEU A N 1
ATOM 748 C CA . LEU A 1 99 ? -4.033 -9.370 25.273 1.00 73.50 99 LEU A CA 1
ATOM 749 C C . LEU A 1 99 ? -4.768 -9.163 23.933 1.00 73.50 99 LEU A C 1
ATOM 751 O O . LEU A 1 99 ? -4.466 -9.805 22.930 1.00 73.50 99 LEU A O 1
ATOM 755 N N . ARG A 1 100 ? -5.700 -8.203 23.898 1.00 74.50 100 ARG A N 1
ATOM 756 C CA . ARG A 1 100 ? -6.413 -7.784 22.691 1.00 74.50 100 ARG A CA 1
ATOM 757 C C . ARG A 1 100 ? -5.479 -7.206 21.627 1.00 74.50 100 ARG A C 1
ATOM 759 O O . ARG A 1 100 ? -5.593 -7.613 20.475 1.00 74.50 100 ARG A O 1
ATOM 766 N N . ASN A 1 101 ? -4.556 -6.321 22.003 1.00 76.06 101 ASN A N 1
ATOM 767 C CA . ASN A 1 101 ? -3.584 -5.753 21.070 1.00 76.06 101 ASN A CA 1
ATOM 768 C C . ASN A 1 101 ? -2.641 -6.828 20.522 1.00 76.06 101 ASN A C 1
ATOM 770 O O . ASN A 1 101 ? -2.411 -6.859 19.321 1.00 76.06 101 ASN A O 1
ATOM 774 N N . PHE A 1 102 ? -2.170 -7.765 21.351 1.00 81.44 102 PHE A N 1
ATOM 775 C CA . PHE A 1 102 ? -1.356 -8.893 20.871 1.00 81.44 102 PHE A CA 1
ATOM 776 C C . PHE A 1 102 ? -2.099 -9.763 19.848 1.00 81.44 102 PHE A C 1
ATOM 778 O O . PHE A 1 102 ? -1.536 -10.132 18.819 1.00 81.44 102 PHE A O 1
ATOM 785 N N . ILE A 1 103 ? -3.382 -10.044 20.088 1.00 80.06 103 ILE A N 1
ATOM 786 C CA . ILE A 1 103 ? -4.227 -10.789 19.146 1.00 80.06 103 ILE A CA 1
ATOM 787 C C . ILE A 1 103 ? -4.439 -10.002 17.841 1.00 80.06 103 ILE A C 1
ATOM 789 O O . ILE A 1 103 ? -4.462 -10.593 16.762 1.00 80.06 103 ILE A O 1
ATOM 793 N N . GLU A 1 104 ? -4.610 -8.682 17.908 1.00 81.06 104 GLU A N 1
ATOM 794 C CA . GLU A 1 104 ? -4.741 -7.830 16.719 1.00 81.06 104 GLU A CA 1
ATOM 795 C C . GLU A 1 104 ? -3.432 -7.744 15.923 1.00 81.06 104 GLU A C 1
ATOM 797 O O . GLU A 1 104 ? -3.463 -7.878 14.699 1.00 81.06 104 GLU A O 1
ATOM 802 N N . LEU A 1 105 ? -2.288 -7.628 16.601 1.00 83.19 105 LEU A N 1
ATOM 803 C CA . LEU A 1 105 ? -0.964 -7.676 15.978 1.00 83.19 105 LEU A CA 1
ATOM 804 C C . LEU A 1 105 ? -0.727 -9.016 15.276 1.00 83.19 105 LEU A C 1
ATOM 806 O O . LEU A 1 105 ? -0.358 -9.027 14.105 1.00 83.19 105 LEU A O 1
ATOM 810 N N . GLY A 1 106 ? -1.019 -10.138 15.942 1.00 86.88 106 GLY A N 1
ATOM 811 C CA . GLY A 1 106 ? -0.893 -11.471 15.349 1.00 86.88 106 GLY A CA 1
ATOM 812 C C . GLY A 1 106 ? -1.738 -11.640 14.083 1.00 86.88 106 GLY A C 1
ATOM 813 O O . GLY A 1 106 ? -1.252 -12.150 13.075 1.00 86.88 106 GLY A O 1
ATOM 814 N N . LYS A 1 107 ? -2.979 -11.132 14.076 1.00 81.75 107 LYS A N 1
ATOM 815 C CA . LYS A 1 107 ? -3.819 -11.130 12.864 1.00 81.75 107 LYS A CA 1
ATOM 816 C C . LYS A 1 107 ? -3.226 -10.274 11.751 1.00 81.75 107 LYS A C 1
ATOM 818 O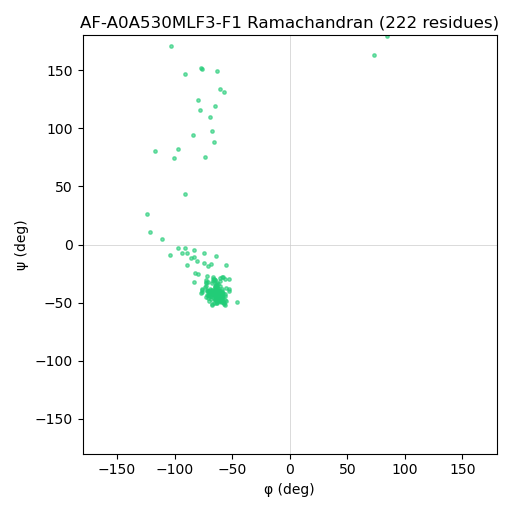 O . LYS A 1 107 ? -3.281 -10.678 10.594 1.00 81.75 107 LYS A O 1
ATOM 823 N N . SER A 1 108 ? -2.692 -9.099 12.075 1.00 82.88 108 SER A N 1
ATOM 824 C CA . SER A 1 108 ? -2.078 -8.212 11.082 1.00 82.88 108 SER A CA 1
ATOM 825 C C . SER A 1 108 ? -0.828 -8.831 10.462 1.00 82.88 108 SER A C 1
ATOM 827 O O . SER A 1 108 ? -0.696 -8.819 9.242 1.00 82.88 108 SER A O 1
ATOM 829 N N . ILE A 1 109 ? 0.027 -9.462 11.271 1.00 88.88 109 ILE A N 1
ATOM 830 C CA . ILE A 1 109 ? 1.183 -10.226 10.782 1.00 88.88 109 ILE A CA 1
ATOM 831 C C . ILE A 1 109 ? 0.718 -11.365 9.868 1.00 88.88 109 ILE A C 1
ATOM 833 O O . ILE A 1 109 ? 1.242 -11.510 8.769 1.00 88.88 109 ILE A O 1
ATOM 837 N N . GLY A 1 110 ? -0.311 -12.121 10.266 1.00 86.44 110 GLY A N 1
ATOM 838 C CA . GLY A 1 110 ? -0.872 -13.194 9.440 1.00 86.44 110 GLY A CA 1
ATOM 839 C C . GLY A 1 110 ? -1.326 -12.717 8.056 1.00 86.44 110 GLY A C 1
ATOM 840 O O . GLY A 1 110 ? -0.995 -13.344 7.055 1.00 86.44 110 GLY A O 1
ATOM 841 N N . LYS A 1 111 ? -2.014 -11.570 7.971 1.00 83.75 111 LYS A N 1
ATOM 842 C CA . LYS A 1 111 ? -2.410 -10.973 6.680 1.00 83.75 111 LYS A CA 1
ATOM 843 C C . LYS A 1 111 ? -1.202 -10.606 5.825 1.00 83.75 111 LYS A C 1
ATOM 845 O O . LYS A 1 111 ? -1.207 -10.882 4.630 1.00 83.75 111 LYS A O 1
ATOM 850 N N . ILE A 1 112 ? -0.185 -9.986 6.430 1.00 86.25 112 ILE A N 1
ATOM 851 C CA . ILE A 1 112 ? 1.042 -9.593 5.727 1.00 86.25 112 ILE A CA 1
ATOM 852 C C . ILE A 1 112 ? 1.744 -10.832 5.176 1.00 86.25 112 ILE A C 1
ATOM 854 O O . ILE A 1 112 ? 2.127 -10.833 4.013 1.00 86.25 112 ILE A O 1
ATOM 858 N N . LEU A 1 113 ? 1.860 -11.897 5.974 1.00 88.56 113 LEU A N 1
ATOM 859 C CA . LEU A 1 113 ? 2.474 -13.149 5.540 1.00 88.56 113 LEU A CA 1
ATOM 860 C C . LEU A 1 113 ? 1.702 -13.792 4.388 1.00 88.56 113 LEU A C 1
ATOM 862 O O . LEU A 1 113 ? 2.321 -14.159 3.400 1.00 88.56 113 LEU A O 1
ATOM 866 N N . ILE A 1 114 ? 0.369 -13.860 4.463 1.00 84.19 114 ILE A N 1
ATOM 867 C CA . ILE A 1 114 ? -0.460 -14.399 3.371 1.00 84.19 114 ILE A CA 1
ATOM 868 C C . ILE A 1 114 ? -0.219 -13.613 2.077 1.00 84.19 114 ILE A C 1
ATOM 870 O O . ILE A 1 114 ? 0.048 -14.207 1.034 1.00 84.19 114 ILE A O 1
ATOM 874 N N . LEU A 1 115 ? -0.267 -12.280 2.142 1.00 84.31 115 LEU A N 1
ATOM 875 C CA . LEU A 1 115 ? -0.041 -11.424 0.976 1.00 84.31 115 LEU A CA 1
ATOM 876 C C . LEU A 1 115 ? 1.385 -11.561 0.430 1.00 84.31 115 LEU A C 1
ATOM 878 O O . LEU A 1 115 ? 1.567 -11.662 -0.782 1.00 84.31 115 LEU A O 1
ATOM 882 N N . ALA A 1 116 ? 2.387 -11.613 1.310 1.00 86.81 116 ALA A N 1
ATOM 883 C CA . ALA A 1 116 ? 3.783 -11.799 0.931 1.00 86.81 116 ALA A CA 1
ATOM 884 C C . ALA A 1 116 ? 4.012 -13.165 0.271 1.00 86.81 116 A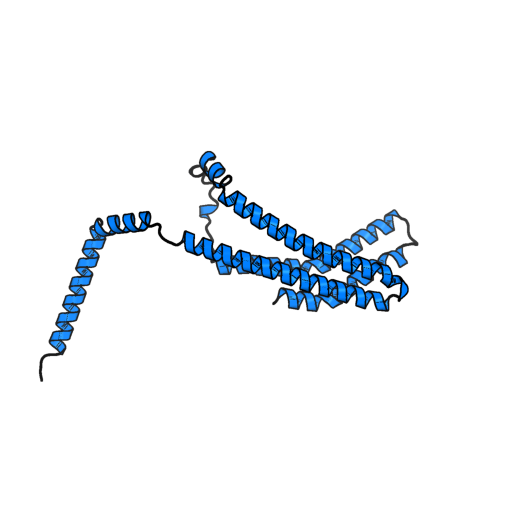LA A C 1
ATOM 886 O O . ALA A 1 116 ? 4.674 -13.235 -0.759 1.00 86.81 116 ALA A O 1
ATOM 887 N N . SER A 1 117 ? 3.433 -14.243 0.808 1.00 86.31 117 SER A N 1
ATOM 888 C CA . SER A 1 117 ? 3.523 -15.582 0.220 1.00 86.31 117 SER A CA 1
ATOM 889 C C . SER A 1 117 ? 2.895 -15.636 -1.170 1.00 86.31 117 SER A C 1
ATOM 891 O O . SER A 1 117 ? 3.521 -16.158 -2.088 1.00 86.31 117 SER A O 1
ATOM 893 N N . VAL A 1 118 ? 1.702 -15.058 -1.352 1.00 84.06 118 VAL A N 1
ATOM 894 C CA . VAL A 1 118 ? 1.054 -14.976 -2.672 1.00 84.06 118 VAL A CA 1
ATOM 895 C C . VAL A 1 118 ? 1.940 -14.212 -3.655 1.00 84.06 118 VAL A C 1
ATOM 897 O O . VAL A 1 118 ? 2.182 -14.692 -4.759 1.00 84.06 118 VAL A O 1
ATOM 900 N N . LEU A 1 119 ? 2.483 -13.062 -3.248 1.00 82.25 119 LEU A N 1
ATOM 901 C CA . LEU A 1 119 ? 3.356 -12.266 -4.107 1.00 82.25 119 LEU A CA 1
ATOM 902 C C . LEU A 1 119 ? 4.640 -13.019 -4.483 1.00 82.25 119 LEU A C 1
ATOM 904 O O . LEU A 1 119 ? 5.021 -13.024 -5.649 1.00 82.25 119 LEU A O 1
ATOM 908 N N . LEU A 1 120 ? 5.286 -13.685 -3.522 1.00 86.56 120 LEU A N 1
ATOM 909 C CA . LEU A 1 120 ? 6.497 -14.472 -3.764 1.00 86.56 120 LEU A CA 1
ATOM 910 C C . LEU A 1 120 ? 6.255 -15.630 -4.734 1.00 86.56 120 LEU A C 1
ATOM 912 O O . LEU A 1 120 ? 7.098 -15.875 -5.594 1.00 86.56 120 LEU A O 1
ATOM 916 N N . LEU A 1 121 ? 5.118 -16.325 -4.626 1.00 83.88 121 LEU A N 1
ATOM 917 C CA . LEU A 1 121 ? 4.765 -17.408 -5.548 1.00 83.88 121 LEU A CA 1
ATOM 918 C C . LEU A 1 121 ? 4.606 -16.887 -6.977 1.00 83.88 121 LEU A C 1
ATOM 920 O O . LEU A 1 121 ? 5.224 -17.426 -7.892 1.00 83.88 121 LEU A O 1
ATOM 924 N N . VAL A 1 122 ? 3.860 -15.796 -7.159 1.00 80.25 122 VAL A N 1
ATOM 925 C CA . VAL A 1 122 ? 3.652 -15.219 -8.493 1.00 80.25 122 VAL A CA 1
ATOM 926 C C . VAL A 1 122 ? 4.954 -14.676 -9.080 1.00 80.25 122 VAL A C 1
ATOM 928 O O . VAL A 1 122 ? 5.235 -14.890 -10.257 1.00 80.25 122 VAL A O 1
ATOM 931 N N . LEU A 1 123 ? 5.782 -14.010 -8.269 1.00 80.31 123 LEU A N 1
ATOM 932 C CA . LEU A 1 123 ? 7.092 -13.534 -8.715 1.00 80.31 123 LEU A CA 1
ATOM 933 C C . LEU A 1 123 ? 8.005 -14.691 -9.112 1.00 80.31 123 LEU A C 1
ATOM 935 O O . LEU A 1 123 ? 8.706 -14.588 -10.113 1.00 80.31 123 LEU A O 1
ATOM 939 N N . ARG A 1 124 ? 7.991 -15.799 -8.366 1.00 83.31 124 ARG A N 1
ATOM 940 C CA . ARG A 1 124 ? 8.790 -16.980 -8.696 1.00 83.31 124 ARG A CA 1
ATOM 941 C C . ARG A 1 124 ? 8.373 -17.580 -10.036 1.00 83.31 124 ARG A C 1
ATOM 943 O O . ARG A 1 124 ? 9.242 -17.849 -10.862 1.00 83.31 124 ARG A O 1
ATOM 950 N N . GLU A 1 125 ? 7.074 -17.754 -10.273 1.00 76.81 125 GLU A N 1
ATOM 951 C CA . GLU A 1 125 ? 6.573 -18.247 -11.564 1.00 76.81 125 GLU A CA 1
ATOM 952 C C . GLU A 1 125 ? 6.897 -17.281 -12.709 1.00 76.81 125 GLU A C 1
ATOM 954 O O . GLU A 1 125 ? 7.343 -17.703 -13.777 1.00 76.81 125 GLU A O 1
ATOM 959 N N . GLY A 1 126 ? 6.782 -15.977 -12.457 1.00 74.56 126 GLY A N 1
ATOM 960 C CA . GLY A 1 126 ? 7.177 -14.938 -13.400 1.00 74.56 126 GLY A CA 1
ATOM 961 C C . GLY A 1 126 ? 8.651 -14.962 -13.763 1.00 74.56 126 GLY A C 1
ATOM 962 O O . GLY A 1 126 ? 8.991 -14.928 -14.939 1.00 74.56 126 GLY A O 1
ATOM 963 N N . MET A 1 127 ? 9.530 -15.064 -12.768 1.00 72.88 127 MET A N 1
ATOM 964 C CA . MET A 1 127 ? 10.977 -15.137 -12.967 1.00 72.88 127 MET A CA 1
ATOM 965 C C . MET A 1 127 ? 11.367 -16.339 -13.826 1.00 72.88 127 MET A C 1
ATOM 967 O O . MET A 1 127 ? 12.194 -16.197 -14.723 1.00 72.88 127 MET A O 1
ATOM 971 N N . HIS A 1 128 ? 10.745 -17.501 -13.604 1.00 75.31 128 HIS A N 1
ATOM 972 C CA . HIS A 1 128 ? 10.961 -18.661 -14.465 1.00 75.31 128 HIS A CA 1
ATOM 973 C C . HIS A 1 128 ? 10.583 -18.357 -15.917 1.00 75.31 128 HIS A C 1
ATOM 975 O O . HIS A 1 128 ? 11.382 -18.636 -16.805 1.00 75.31 128 HIS A O 1
ATOM 981 N N . ALA A 1 129 ? 9.431 -17.732 -16.170 1.00 72.94 129 ALA A N 1
ATOM 982 C CA . ALA A 1 129 ? 9.033 -17.343 -17.521 1.00 72.94 129 ALA A CA 1
ATOM 983 C C . ALA A 1 129 ? 9.976 -16.287 -18.135 1.00 72.94 129 ALA A C 1
ATOM 985 O O . ALA A 1 129 ? 10.325 -16.395 -19.309 1.00 72.94 129 ALA A O 1
ATOM 986 N N . LEU A 1 130 ? 10.446 -15.321 -17.333 1.00 72.12 130 LEU A N 1
ATOM 987 C CA . LEU A 1 130 ? 11.348 -14.257 -17.779 1.00 72.12 130 LEU A CA 1
ATOM 988 C C . LEU A 1 130 ? 12.710 -14.783 -18.253 1.00 72.12 130 LEU A C 1
ATOM 990 O O . LEU A 1 130 ? 13.254 -14.267 -19.230 1.00 72.12 130 LEU A O 1
ATOM 994 N N . VAL A 1 131 ? 13.244 -15.824 -17.612 1.00 75.56 131 VAL A N 1
ATOM 995 C CA . VAL A 1 131 ? 14.543 -16.419 -17.973 1.00 75.56 131 VAL A CA 1
ATOM 996 C C . VAL A 1 131 ? 14.528 -17.061 -19.368 1.00 75.56 131 VAL A C 1
ATOM 998 O O . VAL A 1 131 ? 15.546 -17.033 -20.053 1.00 75.56 131 VAL A O 1
ATOM 1001 N N . TRP A 1 132 ? 13.386 -17.581 -19.832 1.00 69.62 132 TRP A N 1
ATOM 1002 C CA . TRP A 1 132 ? 13.252 -18.209 -21.160 1.00 69.62 132 TRP A CA 1
ATOM 1003 C C . TRP A 1 132 ? 12.871 -17.229 -22.278 1.00 69.62 132 TRP A C 1
ATOM 1005 O O . TRP A 1 132 ? 12.878 -17.579 -23.458 1.00 69.62 132 TRP A O 1
ATOM 1015 N N . THR A 1 133 ? 12.557 -15.985 -21.938 1.00 70.12 133 THR A N 1
ATOM 1016 C CA . THR A 1 133 ? 12.125 -14.960 -22.900 1.00 70.12 133 THR A CA 1
ATOM 1017 C C . THR A 1 133 ? 13.183 -14.560 -23.933 1.00 70.12 133 THR A C 1
ATOM 1019 O O . THR A 1 133 ? 12.814 -14.376 -25.094 1.00 70.12 133 THR A O 1
ATOM 1022 N N . PRO A 1 134 ? 14.488 -14.462 -23.589 1.00 67.94 134 PRO A N 1
ATOM 1023 C CA . PRO A 1 134 ? 15.526 -14.140 -24.568 1.00 67.94 134 PRO A CA 1
ATOM 1024 C C . PRO A 1 134 ? 15.584 -15.131 -25.739 1.00 67.94 134 PRO A C 1
ATOM 1026 O O . PRO A 1 134 ? 15.946 -14.744 -26.845 1.00 67.94 134 PRO A O 1
ATOM 1029 N N . SER A 1 135 ? 15.175 -16.388 -25.528 1.00 71.25 135 SER A N 1
ATOM 1030 C CA . SER A 1 135 ? 15.208 -17.442 -26.552 1.00 71.25 135 SER A CA 1
ATOM 1031 C C . SER A 1 135 ? 14.179 -17.284 -27.680 1.00 71.25 135 SER A C 1
ATOM 1033 O O . SER A 1 135 ? 14.364 -17.904 -28.723 1.00 71.25 135 SER A O 1
ATOM 1035 N N . CYS A 1 136 ? 13.118 -16.482 -27.515 1.00 72.31 136 CYS A N 1
ATOM 1036 C CA . CYS A 1 136 ? 12.112 -16.260 -28.570 1.00 72.31 136 CYS A CA 1
ATOM 1037 C C . CYS A 1 136 ? 11.946 -14.796 -29.008 1.00 72.31 136 CYS A C 1
ATOM 1039 O O . CYS A 1 136 ? 11.053 -14.480 -29.793 1.00 72.31 136 CYS A O 1
ATOM 1041 N N . GLY A 1 137 ? 12.857 -13.918 -28.575 1.00 71.44 137 GLY A N 1
ATOM 1042 C CA . GLY A 1 137 ? 12.954 -12.535 -29.041 1.00 71.44 137 GLY A CA 1
ATOM 1043 C C . GLY A 1 137 ? 12.027 -11.539 -28.330 1.00 71.44 137 GLY A C 1
ATOM 1044 O O . GLY A 1 137 ? 11.250 -11.876 -27.438 1.00 71.44 137 GLY A O 1
ATOM 1045 N N . ILE A 1 138 ? 12.121 -10.269 -28.739 1.00 68.62 138 ILE A N 1
ATOM 1046 C CA . ILE A 1 138 ? 11.402 -9.123 -28.143 1.00 68.62 138 ILE A CA 1
ATOM 1047 C C . ILE A 1 138 ? 9.871 -9.257 -28.209 1.00 68.62 138 ILE A C 1
ATOM 1049 O O . ILE A 1 138 ? 9.177 -8.837 -27.286 1.00 68.62 138 ILE A O 1
ATOM 1053 N N . SER A 1 139 ? 9.323 -9.913 -29.235 1.00 71.88 139 SER A N 1
ATOM 1054 C CA . SER A 1 139 ? 7.876 -10.155 -29.354 1.00 71.88 139 SER A CA 1
ATOM 1055 C C . SER A 1 139 ? 7.318 -11.009 -28.210 1.00 71.88 139 SER A C 1
ATOM 1057 O O . SER A 1 139 ? 6.202 -10.770 -27.745 1.00 71.88 139 SER A O 1
ATOM 1059 N N . CYS A 1 140 ? 8.103 -11.959 -27.698 1.00 77.50 140 CYS A N 1
ATOM 1060 C CA . CYS A 1 140 ? 7.724 -12.755 -26.536 1.00 77.50 140 CYS A CA 1
ATOM 1061 C C . CYS A 1 140 ? 7.771 -11.965 -25.229 1.00 77.50 140 CYS A C 1
ATOM 1063 O O . CYS A 1 140 ? 6.983 -12.240 -24.323 1.00 77.50 140 CYS A O 1
ATOM 1065 N N . LEU A 1 141 ? 8.666 -10.976 -25.125 1.00 76.50 141 LEU A N 1
ATOM 1066 C CA . LEU A 1 141 ? 8.848 -10.186 -23.907 1.00 76.50 141 LEU A CA 1
ATOM 1067 C C . LEU A 1 141 ? 7.563 -9.481 -23.495 1.00 76.50 141 LEU A C 1
ATOM 1069 O O . LEU A 1 141 ? 7.183 -9.514 -22.322 1.00 76.50 141 LEU A O 1
ATOM 1073 N N . ARG A 1 142 ? 6.847 -8.931 -24.474 1.00 79.12 142 ARG A N 1
ATOM 1074 C CA . ARG A 1 142 ? 5.56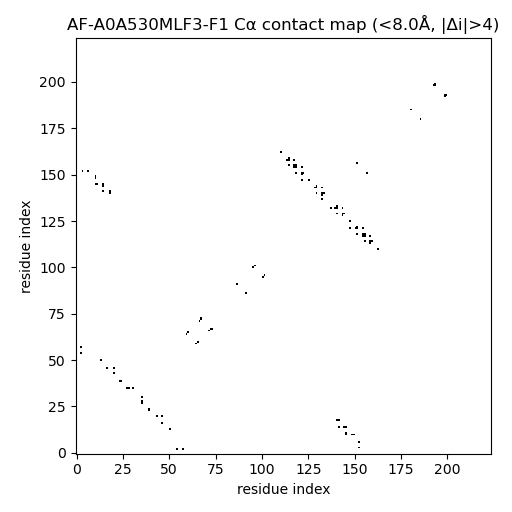8 -8.257 -24.258 1.00 79.12 142 ARG A CA 1
ATOM 1075 C C . ARG A 1 142 ? 4.496 -9.204 -23.714 1.00 79.12 142 ARG A C 1
ATOM 1077 O O . ARG A 1 142 ? 3.816 -8.874 -22.744 1.00 79.12 142 ARG A O 1
ATOM 1084 N N . ALA A 1 143 ? 4.368 -10.392 -24.308 1.00 81.75 143 ALA A N 1
ATOM 1085 C CA . ALA A 1 143 ? 3.370 -11.388 -23.916 1.00 81.75 143 ALA A CA 1
ATOM 1086 C C . ALA A 1 143 ? 3.657 -11.987 -22.528 1.00 81.75 143 ALA A C 1
ATOM 1088 O O . ALA A 1 143 ? 2.753 -12.089 -21.699 1.00 81.75 143 ALA A O 1
ATOM 1089 N N . VAL A 1 144 ? 4.920 -12.328 -22.250 1.00 81.75 144 VAL A N 1
ATOM 1090 C CA . VAL A 1 144 ? 5.349 -12.875 -20.953 1.00 81.75 144 VAL A CA 1
ATOM 1091 C C . VAL A 1 144 ? 5.163 -11.843 -19.841 1.00 81.75 144 VAL A C 1
ATOM 1093 O O . VAL A 1 144 ? 4.554 -12.147 -18.815 1.00 81.75 144 VAL A O 1
ATOM 1096 N N . THR A 1 145 ? 5.609 -10.604 -20.064 1.00 80.75 145 THR A N 1
ATOM 1097 C CA . THR A 1 145 ? 5.469 -9.513 -19.086 1.00 80.75 145 THR A CA 1
ATOM 1098 C C . THR A 1 145 ? 3.999 -9.182 -18.831 1.00 80.75 145 THR A C 1
ATOM 1100 O O . THR A 1 145 ? 3.596 -9.015 -17.681 1.00 80.75 145 THR A O 1
ATOM 1103 N N . GLY A 1 146 ? 3.171 -9.143 -19.881 1.00 82.25 146 GLY A N 1
ATOM 1104 C CA . GLY A 1 146 ? 1.735 -8.900 -19.751 1.00 82.25 146 GLY A CA 1
ATOM 1105 C C . GLY A 1 146 ? 1.020 -9.980 -18.940 1.00 82.25 146 GLY A C 1
ATOM 1106 O O . GLY A 1 146 ? 0.284 -9.652 -18.008 1.00 82.25 146 GLY A O 1
ATOM 1107 N N . ASN A 1 147 ? 1.283 -11.257 -19.231 1.00 83.75 147 ASN A N 1
ATOM 1108 C CA . ASN A 1 147 ? 0.718 -12.373 -18.468 1.00 83.75 147 ASN A CA 1
ATOM 1109 C C . ASN A 1 147 ? 1.171 -12.356 -17.007 1.00 83.75 147 ASN A C 1
ATOM 1111 O O . ASN A 1 147 ? 0.355 -12.588 -16.115 1.00 83.75 147 ASN A O 1
ATOM 1115 N N . LEU A 1 148 ? 2.440 -12.031 -16.749 1.00 83.19 148 LEU A N 1
ATOM 1116 C CA . LEU A 1 148 ? 2.952 -11.923 -15.390 1.00 83.19 148 LEU A CA 1
ATOM 1117 C C . LEU A 1 148 ? 2.265 -10.797 -14.611 1.00 83.19 148 LEU A C 1
ATOM 1119 O O . LEU A 1 148 ? 1.771 -11.025 -13.510 1.00 83.19 148 LEU A O 1
ATOM 1123 N N . LEU A 1 149 ? 2.188 -9.593 -15.181 1.00 82.31 149 LEU A N 1
ATOM 1124 C CA . LEU A 1 149 ? 1.531 -8.454 -14.537 1.00 82.31 149 LEU A CA 1
ATOM 1125 C C . LEU A 1 149 ? 0.049 -8.734 -14.258 1.00 82.31 149 LEU A C 1
ATOM 1127 O O . LEU A 1 149 ? -0.451 -8.405 -13.180 1.00 82.31 149 LEU A O 1
ATOM 1131 N N . LEU A 1 150 ? -0.646 -9.374 -15.199 1.00 83.69 150 LEU A N 1
ATOM 1132 C CA . LEU A 1 150 ? -2.049 -9.747 -15.040 1.00 83.69 150 LEU A CA 1
ATOM 1133 C C . LEU A 1 150 ? -2.216 -10.819 -13.951 1.00 83.69 150 LEU A C 1
ATOM 1135 O O . LEU A 1 150 ? -3.091 -10.689 -13.094 1.00 83.69 150 LEU A O 1
ATOM 1139 N N . GLY A 1 151 ? -1.330 -11.819 -13.918 1.00 82.81 151 GLY A N 1
ATOM 1140 C CA . GLY A 1 151 ? -1.263 -12.815 -12.850 1.00 82.81 151 GLY A CA 1
ATOM 1141 C C . GLY A 1 151 ? -1.056 -12.174 -11.477 1.00 82.81 151 GLY A C 1
ATOM 1142 O O . GLY A 1 151 ? -1.835 -12.430 -10.559 1.00 82.81 151 GLY A O 1
ATOM 1143 N N . ILE A 1 152 ? -0.076 -11.271 -11.344 1.00 82.12 152 ILE A N 1
ATOM 1144 C CA . ILE A 1 152 ? 0.179 -10.522 -10.101 1.00 82.12 152 ILE A CA 1
ATOM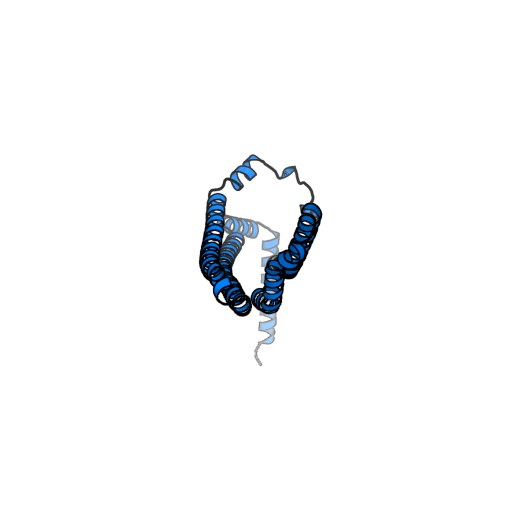 1145 C C . ILE A 1 152 ? -1.083 -9.787 -9.663 1.00 82.12 152 ILE A C 1
ATOM 1147 O O . ILE A 1 152 ? -1.490 -9.914 -8.510 1.00 82.12 152 ILE A O 1
ATOM 1151 N N . ALA A 1 153 ? -1.739 -9.062 -10.567 1.00 82.00 153 ALA A N 1
ATOM 1152 C CA . ALA A 1 153 ? -2.936 -8.308 -10.222 1.00 82.00 153 ALA A CA 1
ATOM 1153 C C . ALA A 1 153 ? -4.109 -9.191 -9.792 1.00 82.00 153 ALA A C 1
ATOM 1155 O O . ALA A 1 153 ? -4.799 -8.841 -8.835 1.00 82.00 153 ALA A O 1
ATOM 1156 N N . LEU A 1 154 ? -4.333 -10.330 -10.451 1.00 84.12 154 LEU A N 1
ATOM 1157 C CA . LEU A 1 154 ? -5.404 -11.254 -10.078 1.00 84.12 154 LEU A CA 1
ATOM 1158 C C . LEU A 1 154 ? -5.135 -11.915 -8.725 1.00 84.12 154 LEU A C 1
ATOM 1160 O O . LEU A 1 154 ? -5.980 -11.840 -7.834 1.00 84.12 154 LEU A O 1
ATOM 1164 N N . TYR A 1 155 ? -3.961 -12.518 -8.539 1.00 83.69 155 TYR A N 1
ATOM 1165 C CA . TYR A 1 155 ? -3.632 -13.233 -7.306 1.00 83.69 155 TYR A CA 1
ATOM 1166 C C . TYR A 1 155 ? -3.481 -12.289 -6.112 1.00 83.69 155 TYR A C 1
ATOM 1168 O O . TYR A 1 155 ? -4.088 -12.525 -5.063 1.00 83.69 155 TYR A O 1
ATOM 1176 N N . ALA A 1 156 ? -2.740 -11.186 -6.265 1.00 80.31 156 ALA A N 1
ATOM 1177 C CA . ALA A 1 156 ? -2.631 -10.181 -5.211 1.00 80.31 156 ALA A CA 1
ATOM 1178 C C . ALA A 1 156 ? -3.994 -9.539 -4.940 1.00 80.31 156 ALA A C 1
ATOM 1180 O O . ALA A 1 156 ? -4.369 -9.350 -3.787 1.00 80.31 156 ALA A O 1
ATOM 1181 N N . GLY A 1 157 ? -4.772 -9.260 -5.987 1.00 82.31 157 GLY A N 1
ATOM 1182 C CA . GLY A 1 157 ? -6.114 -8.710 -5.879 1.00 82.31 157 GLY A CA 1
ATOM 1183 C C . GLY A 1 157 ? -7.080 -9.597 -5.089 1.00 82.31 157 GLY A C 1
ATOM 1184 O O . GLY A 1 157 ? -7.781 -9.101 -4.206 1.00 82.31 157 GLY A O 1
ATOM 1185 N N . LEU A 1 158 ? -7.083 -10.907 -5.348 1.00 83.06 158 LEU A N 1
ATOM 1186 C CA . LEU A 1 158 ? -7.847 -11.887 -4.568 1.00 83.06 158 LEU A CA 1
ATOM 1187 C C . LEU A 1 158 ? -7.350 -11.956 -3.117 1.00 83.06 158 LEU A C 1
ATOM 1189 O O . LEU A 1 158 ? -8.159 -11.931 -2.188 1.00 83.06 158 LEU A O 1
ATOM 1193 N N . GLY A 1 159 ? -6.030 -11.958 -2.905 1.00 83.56 159 GLY A N 1
ATOM 1194 C CA . GLY A 1 159 ? -5.424 -11.888 -1.574 1.00 83.56 159 GLY A CA 1
ATOM 1195 C C . GLY A 1 159 ? -5.886 -10.655 -0.790 1.00 83.56 159 GLY A C 1
ATOM 1196 O O . GLY A 1 159 ? -6.419 -10.778 0.312 1.00 83.56 159 GLY A O 1
ATOM 1197 N N . PHE A 1 160 ? -5.782 -9.463 -1.375 1.00 81.38 160 PHE A N 1
ATOM 1198 C CA . PHE A 1 160 ? -6.238 -8.224 -0.743 1.00 81.38 160 PHE A CA 1
ATOM 1199 C C . PHE A 1 160 ? -7.744 -8.215 -0.492 1.00 81.38 160 PHE A C 1
ATOM 1201 O O . PHE A 1 160 ? -8.175 -7.727 0.551 1.00 81.38 160 PHE A O 1
ATOM 1208 N N . LEU A 1 161 ? -8.549 -8.778 -1.397 1.00 82.88 161 LEU A N 1
ATOM 1209 C CA . LEU A 1 161 ? -9.994 -8.878 -1.213 1.00 82.88 161 LEU A CA 1
ATOM 1210 C C . LEU A 1 161 ? -10.349 -9.749 -0.000 1.00 82.88 161 LEU A C 1
ATOM 1212 O O . LEU A 1 161 ? -11.167 -9.345 0.825 1.00 82.88 161 LEU A O 1
ATOM 1216 N N . THR A 1 162 ? -9.713 -10.915 0.146 1.00 82.81 162 THR A N 1
ATOM 1217 C CA . THR A 1 162 ? -9.953 -11.804 1.299 1.00 82.81 162 THR A CA 1
ATOM 1218 C C . THR A 1 162 ? -9.564 -11.147 2.625 1.00 82.81 162 THR A C 1
ATOM 1220 O O . THR A 1 162 ? -10.324 -11.204 3.600 1.00 82.81 162 THR A O 1
ATOM 1223 N N . VAL A 1 163 ? -8.426 -10.449 2.651 1.00 83.56 163 VAL A N 1
ATOM 1224 C CA . VAL A 1 163 ? -7.982 -9.670 3.811 1.00 83.56 163 VAL A CA 1
ATOM 1225 C C . VAL A 1 163 ? -8.969 -8.543 4.123 1.00 83.56 163 VAL A C 1
ATOM 1227 O O . VAL A 1 163 ? -9.399 -8.406 5.267 1.00 83.56 163 VAL A O 1
ATOM 1230 N N . ALA A 1 164 ? -9.391 -7.779 3.113 1.00 82.50 164 ALA A N 1
ATOM 1231 C CA . ALA A 1 164 ? -10.317 -6.662 3.276 1.00 82.50 164 ALA A CA 1
ATOM 1232 C C . ALA A 1 164 ? -11.691 -7.104 3.805 1.00 82.50 164 ALA A C 1
ATOM 1234 O O . ALA A 1 164 ? -12.244 -6.451 4.688 1.00 82.50 164 ALA A O 1
ATOM 1235 N N . ILE A 1 165 ? -12.233 -8.228 3.318 1.00 82.81 165 ILE A N 1
ATOM 1236 C CA . ILE A 1 165 ? -13.502 -8.790 3.810 1.00 82.81 165 ILE A CA 1
ATOM 1237 C C . ILE A 1 165 ? -13.373 -9.194 5.280 1.00 82.81 165 ILE A C 1
ATOM 1239 O O . ILE A 1 165 ? -14.238 -8.868 6.099 1.00 82.81 165 ILE A O 1
ATOM 1243 N N . THR A 1 166 ? -12.279 -9.875 5.625 1.00 81.69 166 THR A N 1
ATOM 1244 C CA . THR A 1 166 ? -12.001 -10.296 7.004 1.00 81.69 166 THR A CA 1
ATOM 1245 C C . THR A 1 166 ? -11.902 -9.087 7.938 1.00 81.69 166 THR A C 1
ATOM 1247 O O . THR A 1 166 ? -12.476 -9.092 9.032 1.00 81.69 166 THR A O 1
ATOM 1250 N N . ASP A 1 167 ? -11.244 -8.022 7.483 1.00 82.69 167 ASP A N 1
ATOM 1251 C CA . ASP A 1 167 ? -11.064 -6.793 8.254 1.00 82.69 167 ASP A CA 1
ATOM 1252 C C . ASP A 1 167 ? -12.347 -6.016 8.431 1.00 82.69 167 ASP A C 1
ATOM 1254 O O . ASP A 1 167 ? -12.664 -5.613 9.551 1.00 82.69 167 ASP A O 1
ATOM 1258 N N . PHE A 1 168 ? -13.129 -5.881 7.367 1.00 80.50 168 PHE A N 1
ATOM 1259 C CA . PHE A 1 168 ? -14.433 -5.249 7.433 1.00 80.50 168 PHE A CA 1
ATOM 1260 C C . PHE A 1 168 ? -15.364 -5.981 8.409 1.00 80.50 168 PHE A C 1
ATOM 1262 O O . PHE A 1 168 ? -15.981 -5.356 9.274 1.00 80.50 168 PHE A O 1
ATOM 1269 N N . ALA A 1 169 ? -15.428 -7.315 8.341 1.00 80.38 169 ALA A N 1
ATOM 1270 C CA . ALA A 1 169 ? -16.246 -8.114 9.251 1.00 80.38 169 ALA A CA 1
ATOM 1271 C C . ALA A 1 169 ? -15.803 -7.952 10.716 1.00 80.38 169 ALA A C 1
ATOM 1273 O O . ALA A 1 169 ? -16.637 -7.828 11.621 1.00 80.38 169 ALA A O 1
ATOM 1274 N N . PHE A 1 170 ? -14.490 -7.922 10.964 1.00 81.12 170 PHE A N 1
ATOM 1275 C CA . PHE A 1 170 ? -13.941 -7.721 12.302 1.00 81.12 170 PHE A CA 1
ATOM 1276 C C . PHE A 1 170 ? -14.216 -6.309 12.838 1.00 81.12 170 PHE A C 1
ATOM 1278 O O . PHE A 1 170 ? -14.679 -6.172 13.975 1.00 81.12 170 PHE A O 1
ATOM 1285 N N . GLN A 1 171 ? -14.008 -5.273 12.021 1.00 77.06 171 GLN A N 1
ATOM 1286 C CA . GLN A 1 171 ? -14.311 -3.884 12.370 1.00 77.06 171 GLN A CA 1
ATOM 1287 C C . GLN A 1 171 ? -15.801 -3.691 12.651 1.00 77.06 171 GLN A C 1
ATOM 1289 O O . GLN A 1 171 ? -16.155 -3.104 13.672 1.00 77.06 171 GLN A O 1
ATOM 1294 N N . ARG A 1 172 ? -16.688 -4.259 11.823 1.00 77.19 172 ARG A N 1
ATOM 1295 C CA . ARG A 1 172 ? -18.139 -4.181 12.036 1.00 77.19 172 ARG A CA 1
ATOM 1296 C C . ARG A 1 172 ? -18.542 -4.809 13.367 1.00 77.19 172 ARG A C 1
ATOM 1298 O O . ARG A 1 172 ? -19.280 -4.193 14.130 1.00 77.19 172 ARG A O 1
ATOM 1305 N N . ARG A 1 173 ? -18.009 -5.995 13.690 1.00 78.81 173 ARG A N 1
ATOM 1306 C CA . ARG A 1 173 ? -18.250 -6.656 14.986 1.00 78.81 173 ARG A CA 1
ATOM 1307 C C . ARG A 1 173 ? -17.740 -5.824 16.161 1.00 78.81 173 ARG A C 1
ATOM 1309 O O . ARG A 1 173 ? -18.426 -5.747 17.179 1.00 78.81 173 ARG A O 1
ATOM 1316 N N . GLN A 1 174 ? -16.557 -5.217 16.046 1.00 75.62 174 GLN A N 1
ATOM 1317 C CA . GLN A 1 174 ? -16.034 -4.329 17.088 1.00 75.62 174 GLN A CA 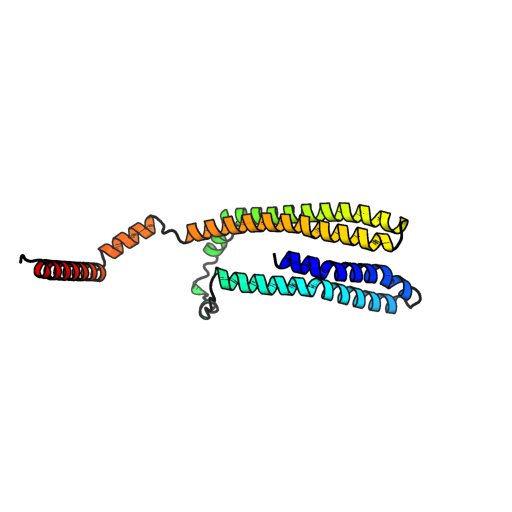1
ATOM 1318 C C . GLN A 1 174 ? -16.901 -3.091 17.276 1.00 75.62 174 GLN A C 1
ATOM 1320 O O . GLN A 1 174 ? -17.211 -2.746 18.413 1.00 75.62 174 GLN A O 1
ATOM 1325 N N . PHE A 1 175 ? -17.301 -2.452 16.180 1.00 74.50 175 PHE A N 1
ATOM 1326 C CA . PHE A 1 175 ? -18.142 -1.264 16.203 1.00 74.50 175 PHE A CA 1
ATOM 1327 C C . PHE A 1 175 ? -19.482 -1.555 16.880 1.00 74.50 175 PHE A C 1
ATOM 1329 O O . PHE A 1 175 ? -19.860 -0.858 17.819 1.00 74.50 175 PHE A O 1
ATOM 1336 N N . THR A 1 176 ? -20.152 -2.648 16.496 1.00 75.62 176 THR A N 1
ATOM 1337 C CA . THR A 1 176 ? -21.395 -3.076 17.149 1.00 75.62 176 THR A CA 1
ATOM 1338 C C . THR A 1 176 ? -21.174 -3.362 18.631 1.00 75.62 176 THR A C 1
ATOM 1340 O O . THR A 1 176 ? -21.914 -2.837 19.451 1.00 75.62 176 THR A O 1
ATOM 1343 N N . LYS A 1 177 ? -20.131 -4.117 19.007 1.00 74.50 177 LYS A N 1
ATOM 1344 C CA . LYS A 1 177 ? -19.836 -4.394 20.424 1.00 74.50 177 LYS A CA 1
ATOM 1345 C C . LYS A 1 177 ? -19.550 -3.132 21.239 1.00 74.50 177 LYS A C 1
ATOM 1347 O O . LYS A 1 177 ? -19.908 -3.096 22.407 1.00 74.50 177 LYS A O 1
ATOM 1352 N N . LYS A 1 178 ? -18.893 -2.130 20.649 1.00 70.19 178 LYS A N 1
ATOM 1353 C CA . LYS A 1 178 ? -18.571 -0.862 21.319 1.00 70.19 178 LYS A CA 1
ATOM 1354 C C . LYS A 1 178 ? -19.809 0.018 21.518 1.00 70.19 178 LYS A C 1
ATOM 1356 O O . LYS A 1 178 ? -19.869 0.730 22.509 1.00 70.19 178 LYS A O 1
ATOM 1361 N N . ASN A 1 179 ? -20.779 -0.053 20.605 1.00 69.31 179 ASN A N 1
ATOM 1362 C CA . ASN A 1 179 ? -22.024 0.718 20.678 1.00 69.31 179 ASN A CA 1
ATOM 1363 C C . ASN A 1 179 ? -23.159 -0.009 21.418 1.00 69.31 179 ASN A C 1
ATOM 1365 O O . ASN A 1 179 ? -24.243 0.547 21.576 1.00 69.31 179 ASN A O 1
ATOM 1369 N N . MET A 1 180 ? -22.946 -1.250 21.860 1.00 73.56 180 MET A N 1
ATOM 1370 C CA . MET A 1 180 ? -23.884 -1.932 22.746 1.00 73.56 180 MET A CA 1
ATOM 1371 C C . MET A 1 180 ? -23.675 -1.432 24.174 1.00 73.56 180 MET A C 1
ATOM 1373 O O . MET A 1 180 ? -22.575 -1.550 24.709 1.00 73.56 180 MET A O 1
ATOM 1377 N N . MET A 1 181 ? -24.740 -0.928 24.801 1.00 67.19 181 MET A N 1
ATOM 1378 C CA . MET A 1 181 ? -24.726 -0.630 26.234 1.00 67.19 181 MET A CA 1
ATOM 1379 C C . MET A 1 181 ? -24.366 -1.885 27.022 1.00 67.19 181 MET A C 1
ATOM 1381 O O . MET A 1 181 ? -24.954 -2.957 26.824 1.00 67.19 181 MET A O 1
ATOM 1385 N N . SER A 1 182 ? -23.418 -1.752 27.946 1.00 73.25 182 SER A N 1
ATOM 1386 C CA . SER A 1 182 ? -23.175 -2.814 28.915 1.00 73.25 182 SER A CA 1
ATOM 1387 C C . SER A 1 182 ? -24.424 -3.013 29.783 1.00 73.25 182 SER A C 1
ATOM 1389 O O . SER A 1 182 ? -25.178 -2.073 30.044 1.00 73.25 182 SER A O 1
ATOM 1391 N N . LYS A 1 183 ? -24.671 -4.242 30.259 1.00 70.81 183 LYS A N 1
ATOM 1392 C CA . LYS A 1 183 ? -25.805 -4.511 31.168 1.00 70.81 183 LYS A CA 1
ATOM 1393 C C . LYS A 1 183 ? -25.753 -3.620 32.418 1.00 70.81 183 LYS A C 1
ATOM 1395 O O . LYS A 1 183 ? -26.799 -3.261 32.953 1.00 70.81 183 LYS A O 1
ATOM 1400 N N . ASP A 1 184 ? -24.549 -3.241 32.843 1.00 70.94 184 ASP A N 1
ATOM 1401 C CA . ASP A 1 184 ? -24.320 -2.354 33.979 1.00 70.94 184 ASP A CA 1
ATOM 1402 C C . ASP A 1 184 ? -24.607 -0.880 33.658 1.00 70.94 184 ASP A C 1
ATOM 1404 O O . ASP A 1 184 ? -25.214 -0.204 34.490 1.00 70.94 184 ASP A O 1
ATOM 1408 N N . GLU A 1 185 ? -24.253 -0.384 32.466 1.00 72.00 185 GLU A N 1
ATOM 1409 C CA . GLU A 1 185 ? -24.671 0.950 31.995 1.00 72.00 185 GLU A CA 1
ATOM 1410 C C . GLU A 1 185 ? -26.183 1.030 31.829 1.00 72.00 185 GLU A C 1
ATOM 1412 O O . GLU A 1 185 ? -26.795 1.940 32.375 1.00 72.00 185 GLU A O 1
ATOM 1417 N N . ALA A 1 186 ? -26.807 0.038 31.185 1.00 74.00 186 ALA A N 1
ATOM 1418 C CA . ALA A 1 186 ? -28.258 0.001 31.023 1.00 74.00 186 ALA A CA 1
ATOM 1419 C C . ALA A 1 186 ? -28.979 0.007 32.384 1.00 74.00 186 ALA A C 1
ATOM 1421 O O . ALA A 1 186 ? -29.993 0.679 32.561 1.00 74.00 186 ALA A O 1
ATOM 1422 N N . LYS A 1 187 ? -28.443 -0.702 33.388 1.00 72.50 187 LYS A N 1
ATOM 1423 C CA . LYS A 1 187 ? -28.994 -0.721 34.753 1.00 72.50 187 LYS A CA 1
ATOM 1424 C C . LYS A 1 187 ? -28.770 0.602 35.498 1.00 72.50 187 LYS A C 1
ATOM 1426 O O . LYS A 1 187 ? -29.618 0.971 36.312 1.00 72.50 187 LYS A O 1
ATOM 1431 N N . ARG A 1 188 ? -27.663 1.315 35.242 1.00 75.25 188 ARG A N 1
ATOM 1432 C CA . ARG A 1 188 ? -27.417 2.671 35.772 1.00 75.25 188 ARG A CA 1
ATOM 1433 C C . ARG A 1 188 ? -28.329 3.701 35.124 1.00 75.25 188 ARG A C 1
ATOM 1435 O O . ARG A 1 188 ? -29.005 4.399 35.870 1.00 75.25 188 ARG A O 1
ATOM 1442 N N . GLU A 1 189 ? -28.440 3.721 33.797 1.00 71.62 189 GLU A N 1
ATOM 1443 C CA . GLU A 1 189 ? -29.393 4.583 33.087 1.00 71.62 189 GLU A CA 1
ATOM 1444 C C . GLU A 1 189 ? -30.822 4.331 33.570 1.00 71.62 189 GLU A C 1
ATOM 1446 O O . GLU A 1 189 ? -31.563 5.274 33.834 1.00 71.62 189 GLU A O 1
ATOM 1451 N N . TYR A 1 190 ? -31.217 3.069 33.770 1.00 69.75 190 TYR A N 1
ATOM 1452 C CA . TYR A 1 190 ? -32.547 2.748 34.290 1.00 69.75 190 TYR A CA 1
ATOM 1453 C C . TYR A 1 190 ? -32.761 3.277 35.718 1.00 69.75 190 TYR A C 1
ATOM 1455 O O . TYR A 1 190 ? -33.866 3.700 36.064 1.00 69.75 190 TYR A O 1
ATOM 1463 N N . LYS A 1 191 ? -31.721 3.283 36.561 1.00 70.31 191 LYS A N 1
ATOM 1464 C CA . LYS A 1 191 ? -31.776 3.869 37.910 1.00 70.31 191 LYS A CA 1
ATOM 1465 C C . LYS A 1 191 ? -31.804 5.401 37.875 1.00 70.31 191 LYS A C 1
ATOM 1467 O O . LYS A 1 191 ? -32.637 5.984 38.562 1.00 70.31 191 LYS A O 1
ATOM 1472 N N . GLU A 1 192 ? -30.968 6.046 37.064 1.00 69.12 192 GLU A N 1
ATOM 1473 C CA . GLU A 1 192 ? -30.944 7.509 36.902 1.00 69.12 192 GLU A CA 1
ATOM 1474 C C . GLU A 1 192 ? -32.230 8.040 36.265 1.00 69.12 192 GLU A C 1
ATOM 1476 O O . GLU A 1 192 ? -32.807 9.008 36.752 1.00 69.12 192 GLU A O 1
ATOM 1481 N N . SER A 1 193 ? -32.741 7.371 35.232 1.00 64.94 193 SER A N 1
ATOM 1482 C CA . SER A 1 193 ? -33.988 7.733 34.551 1.00 64.94 193 SER A CA 1
ATOM 1483 C C . SER A 1 193 ? -35.202 7.651 35.484 1.00 64.94 193 SER A C 1
ATOM 1485 O O . SER A 1 193 ? -36.083 8.509 35.432 1.00 64.94 193 SER A O 1
ATOM 1487 N N . ASN A 1 194 ? -35.242 6.662 36.387 1.00 63.31 194 ASN A N 1
ATOM 1488 C CA . ASN A 1 194 ? -36.301 6.556 37.396 1.00 63.31 194 ASN A CA 1
ATOM 1489 C C . ASN A 1 194 ? -36.094 7.491 38.601 1.00 63.31 194 ASN A C 1
ATOM 1491 O O . ASN A 1 194 ? -37.075 7.859 39.250 1.00 63.31 194 ASN A O 1
ATOM 1495 N N . GLY A 1 195 ? -34.849 7.877 38.896 1.00 64.88 195 GLY A N 1
ATOM 1496 C CA . GLY A 1 195 ? -34.505 8.818 39.964 1.00 64.88 195 GLY A CA 1
ATOM 1497 C C . GLY A 1 195 ? -34.654 10.292 39.577 1.00 64.88 195 GLY A C 1
ATOM 1498 O O . GLY A 1 195 ? -34.862 11.126 40.453 1.00 64.88 195 GLY A O 1
ATOM 1499 N N . ASN A 1 196 ? -34.586 10.631 38.285 1.00 67.88 196 ASN A N 1
ATOM 1500 C CA . ASN A 1 196 ? -34.590 12.018 37.830 1.00 67.88 196 ASN A CA 1
ATOM 1501 C C . ASN A 1 196 ? -36.014 12.627 37.854 1.00 67.88 196 ASN A C 1
ATOM 1503 O O . ASN A 1 196 ? -36.888 12.203 37.082 1.00 67.88 196 ASN A O 1
ATOM 1507 N N . PRO A 1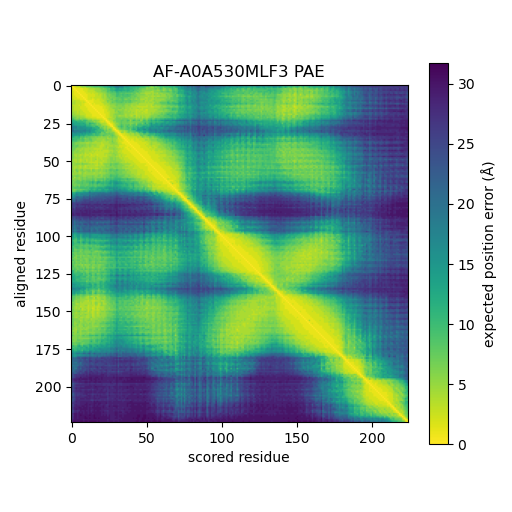 197 ? -36.269 13.654 38.691 1.00 67.12 197 PRO A N 1
ATOM 1508 C CA . PRO A 1 197 ? -37.586 14.279 38.811 1.00 67.12 197 PRO A CA 1
ATOM 1509 C C . PRO A 1 197 ? -38.081 14.898 37.494 1.00 67.12 197 PRO A C 1
ATOM 1511 O O . PRO A 1 197 ? -39.286 14.891 37.243 1.00 67.12 197 PRO A O 1
ATOM 1514 N N . LEU A 1 198 ? -37.179 15.344 36.609 1.00 74.12 198 LEU A N 1
ATOM 1515 C CA . LEU A 1 198 ? -37.527 15.897 35.294 1.00 74.12 198 LEU A CA 1
ATOM 1516 C C . LEU A 1 198 ? -38.092 14.829 34.347 1.00 74.12 198 LEU A C 1
ATOM 1518 O O . LEU A 1 198 ? -39.057 15.083 33.626 1.00 74.12 198 LEU A O 1
ATOM 1522 N N . VAL A 1 199 ? -37.540 13.612 34.375 1.00 73.69 199 VAL A N 1
ATOM 1523 C CA . VAL A 1 199 ? -38.021 12.488 33.551 1.00 73.69 199 VAL A CA 1
ATOM 1524 C C . VAL A 1 199 ? -39.387 12.009 34.049 1.00 73.69 199 VAL A C 1
ATOM 1526 O O . VAL A 1 199 ? -40.292 11.762 33.247 1.00 73.69 199 VAL A O 1
ATOM 1529 N N . ARG A 1 200 ? -39.583 11.959 35.374 1.00 72.56 200 ARG A N 1
ATOM 1530 C CA . ARG A 1 200 ? -40.896 11.708 35.994 1.00 72.56 200 ARG A CA 1
ATOM 1531 C C . ARG A 1 200 ? -41.930 12.770 35.613 1.00 72.56 200 ARG A C 1
ATOM 1533 O O . ARG A 1 200 ? -43.046 12.412 35.235 1.00 72.56 200 ARG A O 1
ATOM 1540 N N . ALA A 1 201 ? -41.566 14.052 35.668 1.00 77.31 201 ALA A N 1
ATOM 1541 C CA . ALA A 1 201 ? -42.448 15.155 35.289 1.00 77.31 201 ALA A CA 1
ATOM 1542 C C . ALA A 1 201 ? -42.844 15.085 33.806 1.00 77.31 201 ALA A C 1
ATOM 1544 O O . ALA A 1 201 ? -44.026 15.191 33.479 1.00 77.31 201 ALA A O 1
ATOM 1545 N N . LYS A 1 202 ? -41.883 14.801 32.918 1.00 81.25 202 LYS A N 1
ATOM 1546 C CA . LYS A 1 202 ? -42.127 14.664 31.478 1.00 81.25 202 LYS A CA 1
ATOM 1547 C C . LYS A 1 202 ? -43.037 13.477 31.147 1.00 81.25 202 LYS A C 1
ATOM 1549 O O . LYS A 1 202 ? -43.954 13.621 30.346 1.00 81.25 202 LYS A O 1
ATOM 1554 N N . ARG A 1 203 ? -42.851 12.322 31.804 1.00 80.12 203 ARG A N 1
ATOM 1555 C CA . ARG A 1 203 ? -43.765 11.167 31.671 1.00 80.12 203 ARG A CA 1
ATOM 1556 C C . ARG A 1 203 ? -45.184 11.509 32.124 1.00 80.12 203 ARG A C 1
ATOM 1558 O O . ARG A 1 203 ? -46.141 11.143 31.449 1.00 80.12 203 ARG A O 1
ATOM 1565 N N . LYS A 1 204 ? -45.324 12.233 33.240 1.00 81.75 204 LYS A N 1
ATOM 1566 C CA . LYS A 1 204 ? -46.629 12.670 33.756 1.00 81.75 204 LYS A CA 1
ATOM 1567 C C . LYS A 1 204 ? -47.334 13.628 32.787 1.00 81.75 204 LYS A C 1
ATOM 1569 O O . LYS A 1 204 ? -48.515 13.431 32.513 1.00 81.75 204 LYS A O 1
ATOM 1574 N N . GLN A 1 205 ? -46.606 14.595 32.221 1.00 84.62 205 GLN A N 1
ATOM 1575 C CA . GLN A 1 205 ? -47.119 15.484 31.170 1.00 84.62 205 GLN A CA 1
ATOM 1576 C C . GLN A 1 205 ? -47.606 14.701 29.945 1.00 84.62 205 GLN A C 1
ATOM 1578 O O . GLN A 1 205 ? -48.739 14.896 29.514 1.00 84.62 205 GLN A O 1
ATOM 1583 N N . LEU A 1 206 ? -46.799 13.764 29.438 1.00 85.44 206 LEU A N 1
ATOM 1584 C CA . LEU A 1 206 ? -47.158 12.965 28.262 1.00 85.44 206 LEU A CA 1
ATOM 1585 C C . LEU A 1 206 ? -48.419 12.116 28.499 1.00 85.44 206 LEU A C 1
ATOM 1587 O O . LEU A 1 206 ? -49.278 12.010 27.626 1.00 85.44 206 LEU A O 1
ATOM 1591 N N . HIS A 1 207 ? -48.558 11.533 29.696 1.00 85.06 207 HIS A N 1
ATOM 1592 C CA . HIS A 1 207 ? -49.769 10.806 30.079 1.00 85.06 207 HIS A CA 1
ATOM 1593 C C . HIS A 1 207 ? -51.001 11.716 30.087 1.00 85.06 207 HIS A C 1
ATOM 1595 O O . HIS A 1 207 ? -52.033 11.334 29.539 1.00 85.06 207 HIS A O 1
ATOM 1601 N N . MET A 1 208 ? -50.900 12.919 30.659 1.00 86.50 208 MET A N 1
ATOM 1602 C CA . MET A 1 208 ? -52.001 13.890 30.668 1.00 86.50 208 MET A CA 1
ATOM 1603 C C . MET A 1 208 ? -52.399 14.328 29.253 1.00 86.50 208 MET A C 1
ATOM 1605 O O . MET A 1 208 ? -53.592 14.392 28.960 1.00 86.50 208 MET A O 1
ATOM 1609 N N . GLU A 1 209 ? -51.440 14.534 28.348 1.00 86.00 209 GLU A N 1
ATOM 1610 C CA . GLU A 1 209 ? -51.729 14.832 26.939 1.00 86.00 209 GLU A CA 1
ATOM 1611 C C . GLU A 1 209 ? -52.443 13.679 26.220 1.00 86.00 209 GLU A C 1
ATOM 1613 O O . GLU A 1 209 ? -53.380 13.912 25.454 1.00 86.00 209 GLU A O 1
ATOM 1618 N N . LEU A 1 210 ? -52.044 12.428 26.474 1.00 85.94 210 LEU A N 1
ATOM 1619 C CA . LEU A 1 210 ? -52.694 11.247 25.898 1.00 85.94 210 LEU A CA 1
ATOM 1620 C C . LEU A 1 210 ? -54.121 11.060 26.428 1.00 85.94 210 LEU A C 1
ATOM 1622 O O . LEU A 1 210 ? -55.019 10.752 25.644 1.00 85.94 210 LEU A O 1
ATOM 1626 N N . PHE A 1 211 ? -54.359 11.294 27.722 1.00 83.75 211 PHE A N 1
ATOM 1627 C CA . PHE A 1 211 ? -55.710 11.277 28.291 1.00 83.75 211 PHE A CA 1
ATOM 1628 C C . PHE A 1 211 ? -56.583 12.397 27.714 1.00 83.75 211 PHE A C 1
ATOM 1630 O O . PHE A 1 211 ? -57.720 12.138 27.322 1.00 83.75 211 PHE A O 1
ATOM 1637 N N . ALA A 1 212 ? -56.051 13.614 27.578 1.00 82.69 212 ALA A N 1
ATOM 1638 C CA . ALA A 1 212 ? -56.764 14.731 26.960 1.00 82.69 212 ALA A CA 1
ATOM 1639 C C . ALA A 1 212 ? -57.107 14.455 25.482 1.00 82.69 212 ALA A C 1
ATOM 1641 O O . ALA A 1 212 ? -58.239 14.687 25.047 1.00 82.69 212 ALA A O 1
ATOM 1642 N N . LYS A 1 213 ? -56.170 13.877 24.716 1.00 80.75 213 LYS A N 1
ATOM 1643 C CA . LYS A 1 213 ? -56.413 13.418 23.336 1.00 80.75 213 LYS A CA 1
ATOM 1644 C C . LYS A 1 213 ? -57.429 12.275 23.272 1.00 80.75 213 LYS A C 1
ATOM 1646 O O . LYS A 1 213 ? -58.273 12.259 22.385 1.00 80.75 213 LYS A O 1
ATOM 1651 N N . GLY A 1 214 ? -57.392 11.335 24.214 1.00 77.19 214 GLY A N 1
ATOM 1652 C CA . GLY A 1 214 ? -58.354 10.233 24.291 1.00 77.19 214 GLY A CA 1
ATOM 1653 C C . GLY A 1 214 ? -59.779 10.708 24.589 1.00 77.19 214 GLY A C 1
ATOM 1654 O O . GLY A 1 214 ? -60.722 10.251 23.949 1.00 77.19 214 GLY A O 1
ATOM 1655 N N . MET A 1 215 ? -59.940 11.665 25.508 1.00 70.25 215 MET A N 1
ATOM 1656 C CA . MET A 1 215 ? -61.242 12.246 25.864 1.00 70.25 215 MET A CA 1
ATOM 1657 C C . MET A 1 215 ? -61.841 13.083 24.730 1.00 70.25 215 MET A C 1
ATOM 1659 O O . MET A 1 215 ? -63.025 12.945 24.427 1.00 70.25 215 MET A O 1
ATOM 1663 N N . THR A 1 216 ? -61.025 13.889 24.047 1.00 73.00 216 THR A N 1
ATOM 1664 C CA . THR A 1 216 ? -61.472 14.666 22.876 1.00 73.00 216 THR A CA 1
ATOM 1665 C C . THR A 1 216 ? -61.884 13.762 21.711 1.00 73.00 216 THR A C 1
ATOM 1667 O O . THR A 1 216 ? -62.890 14.026 21.054 1.00 73.00 216 THR A O 1
ATOM 1670 N N . ASN A 1 217 ? -61.189 12.639 21.497 1.00 70.38 217 ASN A N 1
ATOM 1671 C CA . ASN A 1 217 ? -61.567 11.661 20.471 1.00 70.38 217 ASN A CA 1
ATOM 1672 C C . ASN A 1 217 ? -62.832 10.857 20.836 1.00 70.38 217 ASN A C 1
ATOM 1674 O O . ASN A 1 217 ? -63.560 10.420 19.947 1.00 70.38 217 ASN A O 1
ATOM 1678 N N . ARG A 1 218 ? -63.121 10.679 22.135 1.00 62.88 218 ARG A N 1
ATOM 1679 C CA . ARG A 1 218 ? -64.357 10.045 22.631 1.00 62.88 218 ARG A CA 1
ATOM 1680 C C . ARG A 1 218 ? -65.563 10.981 22.535 1.00 62.88 218 ARG A C 1
ATOM 1682 O O . ARG A 1 218 ? -66.637 10.536 22.156 1.00 62.88 218 ARG A O 1
ATOM 1689 N N . SER A 1 219 ? -65.367 12.272 22.803 1.00 64.06 219 SER A N 1
ATOM 1690 C CA . SER A 1 219 ? -66.396 13.307 22.631 1.00 64.06 219 SER A CA 1
ATOM 1691 C C . SER A 1 219 ? -66.774 13.523 21.160 1.00 64.06 219 SER A C 1
ATOM 1693 O O . SER A 1 219 ? -67.930 13.807 20.873 1.00 64.06 219 SER A O 1
ATOM 1695 N N . ARG A 1 220 ? -65.846 13.296 20.219 1.00 61.34 220 ARG A N 1
ATOM 1696 C CA . ARG A 1 220 ? -66.126 13.272 18.770 1.00 61.34 220 ARG A CA 1
ATOM 1697 C C . ARG A 1 220 ? -66.856 12.013 18.269 1.00 61.34 220 ARG A C 1
ATOM 1699 O O . ARG A 1 220 ? -67.203 11.968 17.096 1.00 61.34 220 ARG A O 1
ATOM 1706 N N . ARG A 1 221 ? -67.056 10.989 19.111 1.00 62.31 221 ARG A N 1
ATOM 1707 C CA . ARG A 1 221 ? -67.696 9.703 18.756 1.00 62.31 221 ARG A CA 1
ATOM 1708 C C . ARG A 1 221 ? -68.915 9.363 19.640 1.00 62.31 221 ARG A C 1
ATOM 1710 O O . ARG A 1 221 ? -69.210 8.187 19.834 1.00 62.31 221 ARG A O 1
ATOM 1717 N N . GLY A 1 222 ? -69.596 10.367 20.202 1.00 54.75 222 GLY A N 1
ATOM 1718 C CA . GLY A 1 222 ? -70.911 10.195 20.848 1.00 54.75 222 GLY A CA 1
ATOM 1719 C C . GLY A 1 222 ? -72.039 10.038 19.810 1.00 54.75 222 GLY A C 1
ATOM 1720 O O . GLY A 1 222 ? -71.863 10.529 18.700 1.00 54.75 222 GLY A O 1
ATOM 1721 N N . PRO A 1 223 ? -73.132 9.315 20.126 1.00 60.19 223 PRO A N 1
ATOM 1722 C CA . PRO A 1 223 ? -74.027 8.704 19.139 1.00 60.19 223 PRO A CA 1
ATOM 1723 C C . PRO A 1 223 ? -74.979 9.710 18.473 1.00 60.19 223 PRO A C 1
ATOM 1725 O O . PRO A 1 223 ? -75.388 10.661 19.131 1.00 60.19 223 PRO A O 1
ATOM 1728 N N . SER A 1 224 ? -75.360 9.375 17.229 1.00 53.25 224 SER A N 1
ATOM 1729 C CA . SER A 1 224 ? -76.188 10.085 16.226 1.00 53.25 224 SER A CA 1
ATOM 1730 C C . SER A 1 224 ? -75.481 11.178 15.429 1.00 53.25 224 SER A C 1
ATOM 1732 O O . SER A 1 224 ? -75.327 12.295 15.967 1.00 53.25 224 SER A O 1
#

Foldseek 3Di:
DVVVVVLVVCLLVLLVLVLCLVCVVVVLVVDDPVVSVVVNVVSVVVSVCVSCVVVVVVCVCCVVVVCCVPVNPDPDVVVVPPPVVVCPVVVVVCVCPDPVVVVVVVLVVVLVVLLVVLQVVLVVVLVVLVVCQVVPDPVSSSVSSSVSSVSNCVSSVVSVVVSVVVVVVVVVVVVVVVPDDDPVNVVVCVVCCVVDVVNVVVVVVVVVVVVVVVVVVVVVPPDD